Protein 3DXO (pdb70)

Structure (mmCIF, N/CA/C/O backbone):
data_3DXO
#
_entry.id  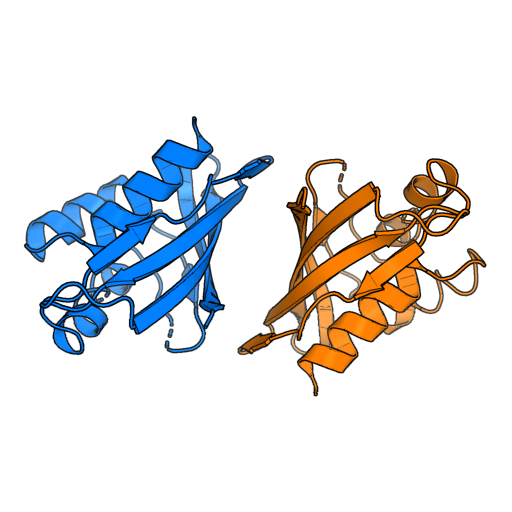 3DXO
#
_cell.length_a   119.570
_cell.length_b   119.570
_cell.length_c   94.490
_cell.angle_alpha   90.000
_cell.angle_beta   90.000
_cell.angle_gamma   120.000
#
_symmetry.space_group_name_H-M   'P 61 2 2'
#
loop_
_entity.id
_entity.type
_entity.pdbx_description
1 polymer 'uncharacterized SnoaL-like Protein'
2 non-polymer 'TRIETHYLENE GLYCOL'
3 non-polymer DI(HYDROXYETHYL)ETHER
4 water water
#
loop_
_atom_site.group_PDB
_atom_site.id
_atom_site.type_symbol
_atom_site.label_atom_id
_atom_site.label_alt_id
_atom_site.label_comp_id
_atom_site.label_asym_id
_atom_site.label_entity_id
_atom_site.label_seq_id
_atom_site.pdbx_PDB_ins_code
_atom_site.Cartn_x
_atom_site.Cartn_y
_atom_site.Cartn_z
_atom_site.occupancy
_atom_site.B_iso_or_equiv
_atom_site.auth_seq_id
_atom_site.auth_comp_id
_atom_site.auth_asym_id
_atom_site.auth_atom_id
_atom_site.pdbx_PDB_model_num
ATOM 9 N N . THR A 1 3 ? 10.410 75.123 2.291 1.00 30.98 2 THR A N 1
ATOM 10 C CA . THR A 1 3 ? 9.769 76.381 2.711 1.00 29.74 2 THR A CA 1
ATOM 11 C C . THR A 1 3 ? 10.579 77.544 2.162 1.00 29.16 2 THR A C 1
ATOM 12 O O . THR A 1 3 ? 10.008 78.537 1.736 1.00 30.24 2 THR A O 1
ATOM 16 N N . GLN A 1 4 ? 11.906 77.435 2.178 1.00 28.79 3 GLN A N 1
ATOM 17 C CA . GLN A 1 4 ? 12.736 78.483 1.611 1.00 28.09 3 GLN A CA 1
ATOM 18 C C . GLN A 1 4 ? 12.321 78.706 0.155 1.00 28.07 3 GLN A C 1
ATOM 19 O O . GLN A 1 4 ? 12.221 79.858 -0.262 1.00 27.80 3 GLN A O 1
ATOM 25 N N . HIS A 1 5 ? 11.996 77.638 -0.593 1.00 27.26 4 HIS A N 1
ATOM 26 C CA . HIS A 1 5 ? 11.548 77.802 -2.004 1.00 27.09 4 HIS A CA 1
ATOM 27 C C . HIS A 1 5 ? 10.133 78.407 -2.150 1.00 27.02 4 HIS A C 1
ATOM 28 O O . HIS A 1 5 ? 9.839 79.087 -3.131 1.00 26.54 4 HIS A O 1
ATOM 35 N N . LEU A 1 6 ? 9.260 78.148 -1.187 1.00 26.58 5 LEU A N 1
ATOM 36 C CA . LEU A 1 6 ? 7.904 78.665 -1.241 1.00 25.99 5 LEU A CA 1
ATOM 37 C C . LEU A 1 6 ? 7.935 80.155 -0.938 1.00 26.78 5 LEU A C 1
ATOM 38 O O . LEU A 1 6 ? 7.237 80.928 -1.584 1.00 27.82 5 LEU A O 1
ATOM 43 N N . THR A 1 7 ? 8.733 80.547 0.052 1.00 26.12 6 THR A N 1
ATOM 44 C CA . THR A 1 7 ? 8.898 81.947 0.423 1.00 25.70 6 THR A CA 1
ATOM 45 C C . THR A 1 7 ? 9.421 82.765 -0.751 1.00 25.69 6 THR A C 1
ATOM 46 O O . THR A 1 7 ? 8.945 83.860 -1.033 1.00 26.03 6 THR A O 1
ATOM 50 N N . ILE A 1 8 ? 10.397 82.216 -1.449 1.00 26.17 7 ILE A N 1
ATOM 51 C CA . ILE A 1 8 ? 10.970 82.883 -2.607 1.00 26.95 7 ILE A CA 1
ATOM 52 C C . ILE A 1 8 ? 9.913 83.031 -3.734 1.00 27.30 7 ILE A C 1
ATOM 53 O O . ILE A 1 8 ? 9.817 84.077 -4.370 1.00 26.38 7 ILE A O 1
ATOM 58 N N . ALA A 1 9 ? 9.108 81.994 -3.950 1.00 27.54 8 ALA A N 1
ATOM 59 C CA . ALA A 1 9 ? 8.073 82.052 -4.976 1.00 27.52 8 ALA A CA 1
ATOM 60 C C . ALA A 1 9 ? 7.084 83.126 -4.617 1.00 27.66 8 ALA A C 1
ATOM 61 O O . ALA A 1 9 ? 6.718 83.958 -5.488 1.00 28.11 8 ALA A O 1
ATOM 63 N N . GLN A 1 10 ? 6.680 83.128 -3.339 1.00 26.98 9 GLN A N 1
ATOM 64 C CA . GLN A 1 10 ? 5.698 84.101 -2.809 1.00 26.44 9 GLN A CA 1
ATOM 65 C C . GLN A 1 10 ? 6.187 85.506 -2.864 1.00 26.57 9 GLN A C 1
ATOM 66 O O . GLN A 1 10 ? 5.433 86.381 -3.268 1.00 26.21 9 GLN A O 1
ATOM 72 N N . THR A 1 11 ? 7.440 85.726 -2.453 1.00 26.88 10 THR A N 1
ATOM 73 C CA . THR A 1 11 ? 8.038 87.074 -2.490 1.00 26.41 10 THR A CA 1
ATOM 74 C C . THR A 1 11 ? 8.089 87.578 -3.927 1.00 26.82 10 THR A C 1
ATOM 75 O O . THR A 1 11 ? 7.785 88.736 -4.231 1.00 26.92 10 THR A O 1
ATOM 79 N N . TYR A 1 12 ? 8.457 86.691 -4.827 1.00 26.83 11 TYR A N 1
ATOM 80 C CA . TYR A 1 12 ? 8.546 87.071 -6.221 1.00 27.29 11 TYR A CA 1
ATOM 81 C C . TYR A 1 12 ? 7.190 87.483 -6.802 1.00 27.75 11 TYR A C 1
ATOM 82 O O . TYR A 1 12 ? 7.087 88.531 -7.427 1.00 27.96 11 TYR A O 1
ATOM 91 N N . LEU A 1 13 ? 6.163 86.650 -6.605 1.00 27.86 12 LEU A N 1
ATOM 92 C CA . LEU A 1 13 ? 4.820 86.948 -7.121 1.00 26.78 12 LEU A CA 1
ATOM 93 C C . LEU A 1 13 ? 4.196 88.161 -6.440 1.00 26.70 12 LEU A C 1
ATOM 94 O O . LEU A 1 13 ? 3.464 88.873 -7.076 1.00 27.44 12 LEU A O 1
ATOM 99 N N . ALA A 1 14 ? 4.491 88.392 -5.158 1.00 26.49 13 ALA A N 1
ATOM 100 C CA . ALA A 1 14 ? 3.973 89.547 -4.413 1.00 26.10 13 ALA A CA 1
ATOM 101 C C . ALA A 1 14 ? 4.405 90.852 -5.124 1.00 27.56 13 ALA A C 1
ATOM 102 O O . ALA A 1 14 ? 3.641 91.861 -5.200 1.00 27.74 13 ALA A O 1
ATOM 104 N N . ALA A 1 15 ? 5.626 90.821 -5.668 1.00 27.14 14 ALA A N 1
ATOM 105 C CA . ALA A 1 15 ? 6.151 91.966 -6.390 1.00 26.65 14 ALA A CA 1
ATOM 106 C C . ALA A 1 15 ? 5.379 92.175 -7.669 1.00 27.20 14 ALA A C 1
ATOM 107 O O . ALA A 1 15 ? 5.120 93.329 -8.041 1.00 28.71 14 ALA A O 1
ATOM 109 N N . TRP A 1 16 ? 5.010 91.087 -8.349 1.00 27.00 15 TRP A N 1
ATOM 110 C CA . TRP A 1 16 ? 4.230 91.204 -9.597 1.00 27.16 15 TRP A CA 1
ATOM 111 C C . TRP A 1 16 ? 2.761 91.571 -9.375 1.00 27.25 15 TRP A C 1
ATOM 112 O O . TRP A 1 16 ? 2.164 92.213 -10.217 1.00 27.98 15 TRP A O 1
ATOM 123 N N . ASN A 1 17 ? 2.192 91.173 -8.242 1.00 26.89 16 ASN A N 1
ATOM 124 C CA . ASN A 1 17 ? 0.792 91.449 -7.934 1.00 25.78 16 ASN A CA 1
ATOM 125 C C . ASN A 1 17 ? 0.567 92.766 -7.198 1.00 25.58 16 ASN A C 1
ATOM 126 O O . ASN A 1 17 ? -0.561 93.148 -6.998 1.00 25.65 16 ASN A O 1
ATOM 131 N N . GLU A 1 18 ? 1.628 93.433 -6.758 1.00 25.80 17 GLU A N 1
ATOM 132 C CA . GLU A 1 18 ? 1.483 94.687 -6.039 1.00 25.29 17 GLU A CA 1
ATOM 133 C C . GLU A 1 18 ? 0.870 95.775 -6.928 1.00 25.27 17 GLU A C 1
ATOM 134 O O . GLU A 1 18 ? 1.373 96.139 -8.018 1.00 24.81 17 GLU A O 1
ATOM 140 N N . GLU A 1 19 ? -0.235 96.276 -6.407 1.00 25.19 18 GLU A N 1
ATOM 141 C CA . GLU A 1 19 ? -1.053 97.282 -7.032 1.00 25.64 18 GLU A CA 1
ATOM 142 C C . GLU A 1 19 ? -0.439 98.694 -7.054 1.00 25.06 18 GLU A C 1
ATOM 143 O O . GLU A 1 19 ? -0.583 99.384 -8.035 1.00 24.25 18 GLU A O 1
ATOM 149 N N . ASP A 1 20 ? 0.231 99.085 -5.968 1.00 24.98 19 ASP A N 1
ATOM 150 C CA . ASP A 1 20 ? 0.901 100.388 -5.797 1.00 24.79 19 ASP A CA 1
ATOM 151 C C . ASP A 1 20 ? 2.321 100.392 -6.364 1.00 24.88 19 ASP A C 1
ATOM 152 O O . ASP A 1 20 ? 3.139 99.606 -5.891 1.00 26.94 19 ASP A O 1
ATOM 157 N N . ASN A 1 21 ? 2.638 101.259 -7.331 1.00 24.06 20 ASN A N 1
ATOM 158 C CA . ASN A 1 21 ? 3.973 101.237 -7.934 1.00 24.62 20 ASN A CA 1
ATOM 159 C C . ASN A 1 21 ? 5.092 101.592 -6.950 1.00 25.08 20 ASN A C 1
ATOM 160 O O . ASN A 1 21 ? 6.179 101.019 -7.033 1.00 25.18 20 ASN A O 1
ATOM 165 N N . GLU A 1 22 ? 4.828 102.508 -6.018 1.00 25.45 21 GLU A N 1
ATOM 166 C CA . GLU A 1 22 ? 5.809 102.799 -4.986 1.00 27.10 21 GLU A CA 1
ATOM 167 C C . GLU A 1 22 ? 6.113 101.601 -4.108 1.00 26.58 21 GLU A C 1
ATOM 168 O O . GLU A 1 22 ? 7.272 101.263 -3.890 1.00 26.54 21 GLU A O 1
ATOM 174 N N . ARG A 1 23 ? 5.082 100.970 -3.572 1.00 26.17 22 ARG A N 1
ATOM 175 C CA . ARG A 1 23 ? 5.327 99.822 -2.709 1.00 26.17 22 ARG A CA 1
ATOM 176 C C . ARG A 1 23 ? 6.184 98.778 -3.456 1.00 26.66 22 ARG A C 1
ATOM 177 O O . ARG A 1 23 ? 7.070 98.128 -2.895 1.00 26.24 22 ARG A O 1
ATOM 185 N N . ARG A 1 24 ? 5.956 98.662 -4.750 1.00 27.23 23 ARG A N 1
ATOM 186 C CA . ARG A 1 24 ? 6.687 97.679 -5.549 1.00 27.10 23 ARG A CA 1
ATOM 187 C C . ARG A 1 24 ? 8.159 97.992 -5.681 1.00 26.54 23 ARG A C 1
ATOM 188 O O . ARG A 1 24 ? 8.982 97.087 -5.706 1.00 26.85 23 ARG A O 1
ATOM 196 N N . ARG A 1 25 ? 8.504 99.260 -5.801 1.00 25.74 24 ARG A N 1
ATOM 197 C CA . ARG A 1 25 ? 9.913 99.586 -5.819 1.00 26.38 24 ARG A CA 1
ATOM 198 C C . ARG A 1 25 ? 10.545 99.203 -4.499 1.00 26.12 24 ARG A C 1
ATOM 199 O O . ARG A 1 25 ? 11.632 98.671 -4.482 1.00 27.78 24 ARG A O 1
ATOM 207 N N . HIS A 1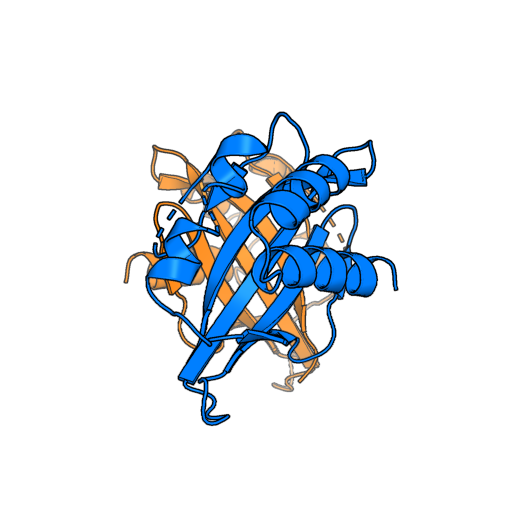 26 ? 9.872 99.484 -3.396 1.00 25.26 25 HIS A N 1
ATOM 208 C CA . HIS A 1 26 ? 10.386 99.115 -2.101 1.00 25.63 25 HIS A CA 1
ATOM 209 C C . HIS A 1 26 ? 10.533 97.563 -2.056 1.00 25.06 25 HIS A C 1
ATOM 210 O O . HIS A 1 26 ? 11.570 97.075 -1.619 1.00 24.50 25 HIS A O 1
ATOM 217 N N . LEU A 1 27 ? 9.542 96.805 -2.551 1.00 25.33 26 LEU A N 1
ATOM 218 C CA . LEU A 1 27 ? 9.594 95.329 -2.520 1.00 26.11 26 LEU A CA 1
ATOM 219 C C . LEU A 1 27 ? 10.795 94.830 -3.337 1.00 26.82 26 LEU A C 1
ATOM 220 O O . LEU A 1 27 ? 11.599 94.016 -2.844 1.00 26.90 26 LEU A O 1
ATOM 225 N N . VAL A 1 28 ? 10.928 95.324 -4.573 1.00 27.26 27 VAL A N 1
ATOM 226 C CA . VAL A 1 28 ? 12.046 94.924 -5.452 1.00 26.71 27 VAL A CA 1
ATOM 227 C C . VAL A 1 28 ? 13.371 95.330 -4.790 1.00 27.06 27 VAL A C 1
ATOM 228 O O . VAL A 1 28 ? 14.330 94.564 -4.766 1.00 27.08 27 VAL A O 1
ATOM 232 N N . GLY A 1 29 ? 13.399 96.532 -4.227 1.00 27.10 28 GLY A N 1
ATOM 233 C CA . GLY A 1 29 ? 14.557 96.999 -3.455 1.00 27.02 28 GLY A CA 1
ATOM 234 C C . GLY A 1 29 ? 14.971 96.016 -2.361 1.00 27.48 28 GLY A C 1
ATOM 235 O O . GLY A 1 29 ? 16.147 95.769 -2.185 1.00 27.91 28 GLY A O 1
ATOM 236 N N . GLN A 1 30 ? 14.007 95.420 -1.647 1.00 27.96 29 GLN A N 1
ATOM 237 C CA . GLN A 1 30 ? 14.311 94.438 -0.593 1.00 27.45 29 GLN A CA 1
ATOM 238 C C . GLN A 1 30 ? 14.668 93.069 -1.165 1.00 27.97 29 GLN A C 1
ATOM 239 O O . GLN A 1 30 ? 15.713 92.541 -0.844 1.00 29.50 29 GLN A O 1
ATOM 245 N N . ALA A 1 31 ? 13.824 92.505 -2.025 1.00 27.46 30 ALA A N 1
ATOM 246 C CA . ALA A 1 31 ? 14.036 91.149 -2.540 1.00 27.17 30 ALA A CA 1
ATOM 247 C C . ALA A 1 31 ? 15.119 90.988 -3.623 1.00 27.31 30 ALA A C 1
ATOM 248 O O . ALA A 1 31 ? 15.864 90.028 -3.587 1.00 27.82 30 ALA A O 1
ATOM 250 N N . TRP A 1 32 ? 15.200 91.913 -4.574 1.00 26.99 31 TRP A N 1
ATOM 251 C CA . TRP A 1 32 ? 16.165 91.829 -5.685 1.00 26.58 31 TRP A CA 1
ATOM 252 C C . TRP A 1 32 ? 17.570 92.386 -5.420 1.00 25.86 31 TRP A C 1
ATOM 253 O O . TRP A 1 32 ? 17.749 93.319 -4.645 1.00 25.62 31 TRP A O 1
ATOM 264 N N . ALA A 1 33 ? 18.562 91.831 -6.107 1.00 25.37 32 ALA A N 1
ATOM 265 C CA . ALA A 1 33 ? 19.941 92.323 -5.996 1.00 25.75 32 ALA A CA 1
ATOM 266 C C . ALA A 1 33 ? 20.193 93.549 -6.912 1.00 25.80 32 ALA A C 1
ATOM 267 O O . ALA A 1 33 ? 19.454 93.775 -7.868 1.00 25.86 32 ALA A O 1
ATOM 269 N N . GLU A 1 34 ? 21.242 94.323 -6.623 1.00 25.90 33 GLU A N 1
ATOM 270 C CA . GLU A 1 34 ? 21.604 95.483 -7.457 1.00 26.68 33 GLU A CA 1
ATOM 271 C C . GLU A 1 34 ? 22.075 95.011 -8.825 1.00 26.29 33 GLU A C 1
ATOM 272 O O . GLU A 1 34 ? 21.679 95.580 -9.835 1.00 26.33 33 GLU A O 1
ATOM 278 N N . ASN A 1 35 ? 22.902 93.968 -8.845 1.00 26.57 34 ASN A N 1
ATOM 279 C CA . ASN A 1 35 ? 23.284 93.298 -10.081 1.00 27.10 34 ASN A CA 1
ATOM 280 C C . ASN A 1 35 ? 22.285 92.197 -10.249 1.00 27.84 34 ASN A C 1
ATOM 281 O O . ASN A 1 35 ? 22.525 91.114 -9.717 1.00 29.36 34 ASN A O 1
ATOM 286 N N . THR A 1 36 ? 21.154 92.467 -10.911 1.00 27.38 35 THR A N 1
ATOM 287 C CA . THR A 1 36 ? 20.113 91.444 -11.128 1.00 27.55 35 THR A CA 1
ATOM 288 C C . THR A 1 36 ? 19.648 91.508 -12.582 1.00 27.92 35 THR A C 1
ATOM 289 O O . THR A 1 36 ? 19.667 92.565 -13.178 1.00 28.79 35 THR A O 1
ATOM 293 N N . ARG A 1 37 ? 19.169 90.398 -13.123 1.00 28.03 36 ARG A N 1
ATOM 294 C CA . ARG A 1 37 ? 18.823 90.316 -14.533 1.00 28.49 36 ARG A CA 1
ATOM 295 C C . ARG A 1 37 ? 17.568 89.473 -14.719 1.00 27.96 36 ARG A C 1
ATOM 296 O O . ARG A 1 37 ? 17.422 88.433 -14.088 1.00 29.12 36 ARG A O 1
ATOM 299 N N . TYR A 1 38 ? 16.657 89.928 -15.570 1.00 26.90 37 TYR A N 1
ATOM 300 C CA . TYR A 1 38 ? 15.428 89.193 -15.856 1.00 26.42 37 TYR A CA 1
ATOM 301 C C . TYR A 1 38 ? 15.268 89.012 -17.378 1.00 26.17 37 TYR A C 1
ATOM 302 O O . TYR A 1 38 ? 15.620 89.908 -18.170 1.00 25.23 37 TYR A O 1
ATOM 311 N N . VAL A 1 39 ? 14.765 87.848 -17.778 1.00 25.78 38 VAL A N 1
ATOM 312 C CA . VAL A 1 39 ? 14.423 87.609 -19.171 1.00 26.67 38 VAL A CA 1
ATOM 313 C C . VAL A 1 39 ? 13.355 86.514 -19.290 1.00 27.40 38 VAL A C 1
ATOM 314 O O . VAL A 1 39 ? 13.464 85.471 -18.633 1.00 28.42 38 VAL A O 1
ATOM 318 N N . ASP A 1 40 ? 12.317 86.788 -20.091 1.00 27.28 39 ASP A N 1
ATOM 319 C CA . ASP A 1 40 ? 11.271 85.818 -20.420 1.00 26.96 39 ASP A CA 1
ATOM 320 C C . ASP A 1 40 ? 11.028 85.949 -21.943 1.00 27.29 39 ASP A C 1
ATOM 321 O O . ASP A 1 40 ? 11.767 86.659 -22.629 1.00 27.52 39 ASP A O 1
ATOM 326 N N . PRO A 1 41 ? 10.026 85.251 -22.491 1.00 27.35 40 PRO A N 1
ATOM 327 C CA . PRO A 1 41 ? 9.864 85.368 -23.950 1.00 26.92 40 PRO A CA 1
ATOM 328 C C . PRO A 1 41 ? 9.381 86.724 -24.460 1.00 27.22 40 PRO A C 1
ATOM 329 O O . PRO A 1 41 ? 9.500 86.998 -25.646 1.00 27.46 40 PRO A O 1
ATOM 333 N N . LEU A 1 42 ? 8.823 87.565 -23.591 1.00 27.41 41 LEU A N 1
ATOM 334 C CA . LEU A 1 42 ? 8.302 88.872 -24.022 1.00 26.48 41 LEU A CA 1
ATOM 335 C C . LEU A 1 42 ? 9.100 90.084 -23.580 1.00 26.26 41 LEU A C 1
ATOM 336 O O . LEU A 1 42 ? 8.930 91.142 -24.123 1.00 26.33 41 LEU A O 1
ATOM 349 N N . GLN A 1 44 ? 12.645 91.788 -20.919 1.00 27.92 43 GLN A N 1
ATOM 350 C CA . GLN A 1 44 ? 13.924 91.717 -20.230 1.00 28.12 43 GLN A CA 1
ATOM 351 C C . GLN A 1 44 ? 14.118 92.981 -19.384 1.00 27.39 43 GLN A C 1
ATOM 352 O O . GLN A 1 44 ? 13.499 94.011 -19.636 1.00 26.21 43 GLN A O 1
ATOM 358 N N . GLY A 1 45 ? 14.953 92.882 -18.358 1.00 27.35 44 GLY A N 1
ATOM 359 C CA . GLY A 1 45 ? 15.266 94.046 -17.516 1.00 27.08 44 GLY A CA 1
ATOM 360 C C . GLY A 1 45 ? 16.499 93.800 -16.674 1.00 26.97 44 GLY A C 1
ATOM 361 O O . GLY A 1 45 ? 16.893 92.641 -16.470 1.00 26.15 44 GLY A O 1
ATOM 362 N N . GLU A 1 46 ? 17.151 94.873 -16.229 1.00 27.32 45 GLU A N 1
ATOM 363 C CA . GLU A 1 46 ? 18.287 94.705 -15.311 1.00 27.94 45 GLU A CA 1
ATOM 364 C C . GLU A 1 46 ? 18.348 95.820 -14.264 1.00 27.53 45 GLU A C 1
ATOM 365 O O . GLU A 1 46 ? 18.049 96.989 -14.531 1.00 27.58 45 GLU A O 1
ATOM 371 N N . GLY A 1 47 ? 18.693 95.419 -13.049 1.00 27.03 46 GLY A N 1
ATOM 372 C CA . GLY A 1 47 ? 18.740 96.338 -11.929 1.00 26.81 46 GLY A CA 1
ATOM 373 C C . GLY A 1 47 ? 17.398 96.431 -11.228 1.00 26.49 46 GLY A C 1
ATOM 374 O O . GLY A 1 47 ? 16.344 96.173 -11.799 1.00 26.58 46 GLY A O 1
ATOM 375 N N . GLN A 1 48 ? 17.443 96.839 -9.978 1.00 26.69 47 GLN A N 1
ATOM 376 C CA . GLN A 1 48 ? 16.234 97.006 -9.199 1.00 27.03 47 GLN A CA 1
ATOM 377 C C . GLN A 1 48 ? 15.239 97.958 -9.864 1.00 27.74 47 GLN A C 1
ATOM 378 O O . GLN A 1 48 ? 14.040 97.661 -9.932 1.00 27.90 47 GLN A O 1
ATOM 384 N N . GLN A 1 49 ? 15.749 99.103 -10.327 1.00 27.90 48 GLN A N 1
ATOM 385 C CA . GLN A 1 49 ? 14.936 100.119 -10.995 1.00 27.88 48 GLN A CA 1
ATOM 386 C C . GLN A 1 49 ? 14.236 99.527 -12.210 1.00 27.28 48 GLN A C 1
ATOM 387 O O . GLN A 1 49 ? 13.020 99.585 -12.322 1.00 26.76 48 GLN A O 1
ATOM 393 N N . GLY A 1 50 ? 15.053 98.970 -13.109 1.00 26.78 49 GLY A N 1
ATOM 394 C CA . GLY A 1 50 ? 14.618 98.409 -14.363 1.00 26.46 49 GLY A CA 1
ATOM 395 C C . GLY A 1 50 ? 13.574 97.348 -14.207 1.00 26.88 49 GLY A C 1
ATOM 396 O O . GLY A 1 50 ? 12.604 97.318 -14.946 1.00 27.76 49 GLY A O 1
ATOM 397 N N . ILE A 1 51 ? 13.769 96.452 -13.255 1.00 26.82 50 ILE A N 1
ATOM 398 C CA . ILE A 1 51 ? 12.805 95.391 -13.041 1.00 26.77 50 ILE A CA 1
ATOM 399 C C . ILE A 1 51 ? 11.488 95.950 -12.507 1.00 27.09 50 ILE A C 1
ATOM 400 O O . ILE A 1 51 ? 10.422 95.556 -12.967 1.00 27.50 50 ILE A O 1
ATOM 405 N N . ALA A 1 52 ? 11.563 96.890 -11.569 1.00 27.05 51 ALA A N 1
ATOM 406 C CA . ALA A 1 52 ? 10.371 97.573 -11.067 1.00 26.21 51 ALA A CA 1
ATOM 407 C C . ALA A 1 52 ? 9.626 98.274 -12.236 1.00 25.84 51 ALA A C 1
ATOM 408 O O . ALA A 1 52 ? 8.393 98.209 -12.316 1.00 24.99 51 ALA A O 1
ATOM 410 N N . ALA A 1 53 ? 10.379 98.913 -13.144 1.00 25.42 52 ALA A N 1
ATOM 411 C CA . ALA A 1 53 ? 9.801 99.609 -14.314 1.00 25.24 52 ALA A CA 1
ATOM 412 C C . ALA A 1 53 ? 9.146 98.579 -15.259 1.00 25.26 52 ALA A C 1
ATOM 413 O O . ALA A 1 53 ? 7.986 98.720 -15.675 1.00 25.66 52 ALA A O 1
ATOM 423 N N . ILE A 1 55 ? 7.987 95.558 -14.611 1.00 25.60 54 ILE A N 1
ATOM 424 C CA . ILE A 1 55 ? 6.764 95.001 -14.035 1.00 26.25 54 ILE A CA 1
ATOM 425 C C . ILE A 1 55 ? 5.626 95.968 -14.174 1.00 26.44 54 ILE A C 1
ATOM 426 O O . ILE A 1 55 ? 4.550 95.573 -14.559 1.00 27.47 54 ILE A O 1
ATOM 431 N N . GLU A 1 56 ? 5.875 97.240 -13.878 1.00 27.41 55 GLU A N 1
ATOM 432 C CA . GLU A 1 56 ? 4.864 98.283 -14.045 1.00 26.47 55 GLU A CA 1
ATOM 433 C C . GLU A 1 56 ? 4.379 98.389 -15.484 1.00 25.95 55 GLU A C 1
ATOM 434 O O . GLU A 1 56 ? 3.196 98.525 -15.722 1.00 26.59 55 GLU A O 1
ATOM 440 N N . ALA A 1 57 ? 5.290 98.337 -16.446 1.00 25.15 56 ALA A N 1
ATOM 441 C CA . ALA A 1 57 ? 4.891 98.415 -17.843 1.00 24.56 56 ALA A CA 1
ATOM 442 C C . ALA A 1 57 ? 4.005 97.213 -18.218 1.00 25.15 56 ALA A C 1
ATOM 443 O O . ALA A 1 57 ? 2.976 97.364 -18.863 1.00 24.71 56 ALA A O 1
ATOM 445 N N . ALA A 1 58 ? 4.416 96.023 -17.780 1.00 25.94 57 ALA A N 1
ATOM 446 C CA . ALA A 1 58 ? 3.684 94.772 -18.032 1.00 26.09 57 ALA A CA 1
ATOM 447 C C . ALA A 1 58 ? 2.267 94.860 -17.469 1.00 26.40 57 ALA A C 1
ATOM 448 O O . ALA A 1 58 ? 1.298 94.542 -18.157 1.00 27.06 57 ALA A O 1
ATOM 450 N N . ARG A 1 59 ? 2.144 95.322 -16.234 1.00 26.20 58 ARG A N 1
ATOM 451 C CA . ARG A 1 59 ? 0.827 95.478 -15.624 1.00 26.81 58 ARG A CA 1
ATOM 452 C C . ARG A 1 59 ? -0.059 96.513 -16.310 1.00 27.25 58 ARG A C 1
ATOM 453 O O . ARG A 1 59 ? -1.266 96.317 -16.378 1.00 27.69 58 ARG A O 1
ATOM 461 N N . GLN A 1 60 ? 0.525 97.599 -16.812 1.00 26.92 59 GLN A N 1
ATOM 462 C CA . GLN A 1 60 ? -0.271 98.583 -17.518 1.00 27.79 59 GLN A CA 1
ATOM 463 C C . GLN A 1 60 ? -0.891 97.966 -18.762 1.00 27.38 59 GLN A C 1
ATOM 464 O O . GLN A 1 60 ? -1.976 98.343 -19.138 1.00 28.27 59 GLN A O 1
ATOM 470 N N . LYS A 1 61 ? -0.233 97.006 -19.383 1.00 27.05 60 LYS A N 1
ATOM 471 C CA . LYS A 1 61 ? -0.809 96.348 -20.564 1.00 28.05 60 LYS A CA 1
ATOM 472 C C . LYS A 1 61 ? -1.911 95.312 -20.194 1.00 29.15 60 LYS A C 1
ATOM 473 O O . LYS A 1 61 ? -2.803 95.035 -20.990 1.00 30.30 60 LYS A O 1
ATOM 479 N N . PHE A 1 62 ? -1.847 94.759 -18.984 1.00 29.30 61 PHE A N 1
ATOM 480 C CA . PHE A 1 62 ? -2.804 93.742 -18.514 1.00 28.88 61 PHE A CA 1
ATOM 481 C C . PHE A 1 62 ? -3.477 94.173 -17.194 1.00 28.00 61 PHE A C 1
ATOM 482 O O . PHE A 1 62 ? -3.361 93.507 -16.170 1.00 28.04 61 PHE A O 1
ATOM 490 N N . PRO A 1 63 ? -4.201 95.292 -17.209 1.00 26.96 62 PRO A N 1
ATOM 491 C CA . PRO A 1 63 ? -4.774 95.828 -15.986 1.00 26.56 62 PRO A CA 1
ATOM 492 C C . PRO A 1 63 ? -5.822 94.896 -15.397 1.00 26.65 62 PRO A C 1
ATOM 493 O O . PRO A 1 63 ? -6.651 94.362 -16.135 1.00 26.78 62 PRO A O 1
ATOM 497 N N . GLY A 1 64 ? -5.772 94.686 -14.088 1.00 26.71 63 GLY A N 1
ATOM 498 C CA . GLY A 1 64 ? -6.692 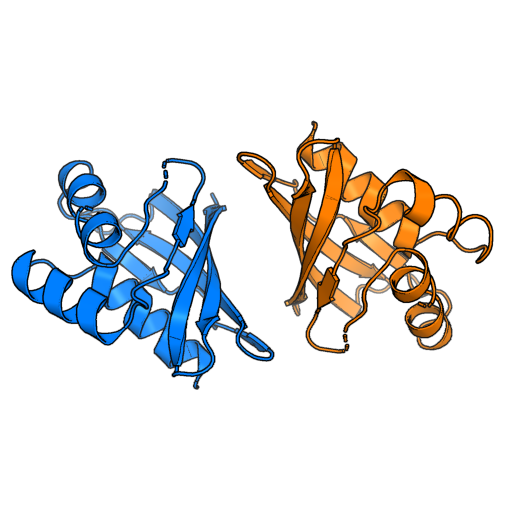93.760 -13.435 1.00 27.46 63 GLY A CA 1
ATOM 499 C C . GLY A 1 64 ? -6.214 92.295 -13.391 1.00 28.61 63 GLY A C 1
ATOM 500 O O . GLY A 1 64 ? -6.754 91.466 -12.630 1.00 30.49 63 GLY A O 1
ATOM 501 N N . TYR A 1 65 ? -5.210 91.939 -14.185 1.00 28.06 64 TYR A N 1
ATOM 502 C CA . TYR A 1 65 ? -4.753 90.554 -14.187 1.00 27.69 64 TYR A CA 1
ATOM 503 C C . TYR A 1 65 ? -3.973 90.233 -12.913 1.00 27.58 64 TYR A C 1
ATOM 504 O O . TYR A 1 65 ? -3.507 91.132 -12.241 1.00 28.26 64 TYR A O 1
ATOM 513 N N . ARG A 1 66 ? -3.911 88.950 -12.568 1.00 27.26 65 ARG A N 1
ATOM 514 C CA . ARG A 1 66 ? -3.196 88.483 -11.395 1.00 27.25 65 ARG A CA 1
ATOM 515 C C . ARG A 1 66 ? -2.413 87.223 -11.681 1.00 27.74 65 ARG A C 1
ATOM 516 O O . ARG A 1 66 ? -2.801 86.439 -12.532 1.00 27.76 65 ARG A O 1
ATOM 524 N N . PHE A 1 67 ? -1.359 87.004 -10.895 1.00 28.33 66 PHE A N 1
ATOM 525 C CA . PHE A 1 67 ? -0.493 85.828 -11.019 1.00 28.55 66 PHE A CA 1
ATOM 526 C C . PHE A 1 67 ? -0.709 84.978 -9.797 1.00 27.86 66 PHE A C 1
ATOM 527 O O . PHE A 1 67 ? -0.501 85.442 -8.696 1.00 29.22 66 PHE A O 1
ATOM 535 N N . VAL A 1 68 ? -1.165 83.757 -9.980 1.00 26.33 67 VAL A N 1
ATOM 536 C CA . VAL A 1 68 ? -1.417 82.903 -8.858 1.00 25.80 67 VAL A CA 1
ATOM 537 C C . VAL A 1 68 ? -0.509 81.701 -8.958 1.00 26.92 67 VAL A C 1
ATOM 538 O O . VAL A 1 68 ? -0.335 81.108 -10.019 1.00 27.14 67 VAL A O 1
ATOM 542 N N . LEU A 1 69 ? 0.081 81.338 -7.834 1.00 26.92 68 LEU A N 1
ATOM 543 C CA . LEU A 1 69 ? 0.998 80.236 -7.792 1.00 26.57 68 LEU A CA 1
ATOM 544 C C . LEU A 1 69 ? 0.246 78.959 -8.184 1.00 27.00 68 LEU A C 1
ATOM 545 O O . LEU A 1 69 ? -0.932 78.791 -7.871 1.00 27.05 68 LEU A O 1
ATOM 550 N N . ALA A 1 70 ? 0.933 78.078 -8.908 1.00 27.87 69 ALA A N 1
ATOM 551 C CA . ALA A 1 70 ? 0.401 76.757 -9.314 1.00 27.09 69 ALA A CA 1
ATOM 552 C C . ALA A 1 70 ? 1.432 75.721 -8.874 1.00 27.50 69 ALA A C 1
ATOM 553 O O . ALA A 1 70 ? 2.648 75.926 -9.052 1.00 28.50 69 ALA A O 1
ATOM 555 N N . GLY A 1 71 ? 0.959 74.626 -8.287 1.00 27.53 70 GLY A N 1
ATOM 556 C CA . GLY A 1 71 ? 1.841 73.561 -7.822 1.00 27.42 70 GLY A CA 1
ATOM 557 C C . GLY A 1 71 ? 2.747 73.987 -6.680 1.00 27.25 70 GLY A C 1
ATOM 558 O O . GLY A 1 71 ? 2.609 75.065 -6.135 1.00 27.63 70 GLY A O 1
ATOM 559 N N . THR A 1 72 ? 3.692 73.115 -6.342 1.00 27.33 71 THR A N 1
ATOM 560 C CA . THR A 1 72 ? 4.627 73.335 -5.243 1.00 26.60 71 THR A CA 1
ATOM 561 C C . THR A 1 72 ? 5.972 73.763 -5.770 1.00 25.73 71 THR A C 1
ATOM 562 O O . THR A 1 72 ? 6.591 73.037 -6.536 1.00 24.58 71 THR A O 1
ATOM 566 N N . PRO A 1 73 ? 6.430 74.946 -5.374 1.00 25.92 72 PRO A N 1
ATOM 567 C CA . PRO A 1 73 ? 7.795 75.342 -5.736 1.00 26.26 72 PRO A CA 1
ATOM 568 C C . PRO A 1 73 ? 8.833 74.329 -5.252 1.00 26.08 72 PRO A C 1
ATOM 569 O O . PRO A 1 73 ? 8.611 73.654 -4.265 1.00 26.95 72 PRO A O 1
ATOM 573 N N . ASP A 1 74 ? 9.950 74.210 -5.943 1.00 25.84 73 ASP A N 1
ATOM 574 C CA . ASP A 1 74 ? 10.989 73.290 -5.523 1.00 25.68 73 ASP A CA 1
ATOM 575 C C . ASP A 1 74 ? 12.316 73.919 -5.865 1.00 25.66 73 ASP A C 1
ATOM 576 O O . ASP A 1 74 ? 12.367 75.079 -6.242 1.00 25.55 73 ASP A O 1
ATOM 581 N N . GLY A 1 75 ? 13.393 73.157 -5.731 1.00 26.32 74 GLY A N 1
ATOM 582 C CA . GLY A 1 75 ? 14.707 73.657 -6.072 1.00 26.50 74 GLY A CA 1
ATOM 583 C C . GLY A 1 75 ? 15.855 72.939 -5.411 1.00 26.66 74 GLY A C 1
ATOM 584 O O . GLY A 1 75 ? 15.715 71.810 -4.893 1.00 26.07 74 GLY A O 1
ATOM 585 N N . HIS A 1 76 ? 17.003 73.618 -5.449 1.00 27.08 75 HIS A N 1
ATOM 586 C CA . HIS A 1 76 ? 18.259 73.108 -4.895 1.00 26.69 75 HIS A CA 1
ATOM 587 C C . HIS A 1 76 ? 19.294 74.233 -4.921 1.00 26.43 75 HIS A C 1
ATOM 588 O O . HIS A 1 76 ? 19.234 75.121 -5.789 1.00 26.28 75 HIS A O 1
ATOM 595 N N . GLY A 1 77 ? 20.217 74.213 -3.956 1.00 25.79 76 GLY A N 1
ATOM 596 C CA . GLY A 1 77 ? 21.210 75.276 -3.820 1.00 25.35 76 GLY A CA 1
ATOM 597 C C . GLY A 1 77 ? 20.504 76.620 -3.788 1.00 25.08 76 GLY A C 1
ATOM 598 O O . GLY A 1 77 ? 19.486 76.784 -3.114 1.00 23.76 76 GLY A O 1
ATOM 599 N N . ASN A 1 78 ? 21.020 77.565 -4.557 1.00 25.46 77 ASN A N 1
ATOM 600 C CA . ASN A 1 78 ? 20.418 78.889 -4.655 1.00 26.74 77 ASN A CA 1
ATOM 601 C C . ASN A 1 78 ? 19.339 78.981 -5.751 1.00 26.58 77 ASN A C 1
A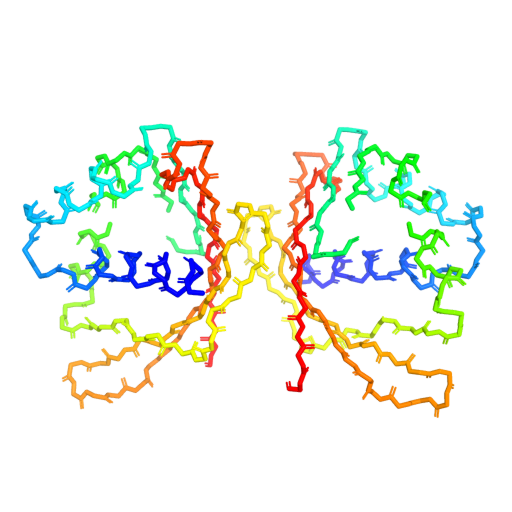TOM 602 O O . ASN A 1 78 ? 18.892 80.072 -6.102 1.00 25.57 77 ASN A O 1
ATOM 607 N N . PHE A 1 79 ? 18.911 77.834 -6.269 1.00 26.97 78 PHE A N 1
ATOM 608 C CA . PHE A 1 79 ? 17.877 77.808 -7.283 1.00 26.97 78 PHE A CA 1
ATOM 609 C C . PHE A 1 79 ? 16.496 77.439 -6.752 1.00 27.24 78 PHE A C 1
ATOM 610 O O . PHE A 1 79 ? 16.334 76.480 -6.002 1.00 26.88 78 PHE A O 1
ATOM 618 N N . THR A 1 80 ? 15.509 78.210 -7.196 1.00 27.31 79 THR A N 1
ATOM 619 C CA . THR A 1 80 ? 14.107 77.938 -6.934 1.00 27.16 79 THR A CA 1
ATOM 620 C C . THR A 1 80 ? 13.358 77.896 -8.274 1.00 26.44 79 THR A C 1
ATOM 621 O O . THR A 1 80 ? 13.592 78.739 -9.157 1.00 25.81 79 THR A O 1
ATOM 625 N N . ARG A 1 81 ? 12.482 76.907 -8.423 1.00 26.46 80 ARG A N 1
ATOM 626 C CA . ARG A 1 81 ? 11.622 76.800 -9.596 1.00 26.40 80 ARG A CA 1
ATOM 627 C C . ARG A 1 81 ? 10.180 76.809 -9.165 1.00 26.22 80 ARG A C 1
ATOM 628 O O . ARG A 1 81 ? 9.831 76.154 -8.191 1.00 25.82 80 ARG A O 1
ATOM 636 N N . PHE A 1 82 ? 9.340 77.531 -9.896 1.00 26.26 81 PHE A N 1
ATOM 637 C CA . PHE A 1 82 ? 7.900 77.538 -9.610 1.00 27.05 81 PHE A CA 1
ATOM 638 C C . PHE A 1 82 ? 7.095 77.940 -10.840 1.00 26.58 81 PHE A C 1
ATOM 639 O O . PHE A 1 82 ? 7.614 78.506 -11.797 1.00 26.25 81 PHE A O 1
ATOM 647 N N . SER A 1 83 ? 5.812 77.626 -10.796 1.00 27.07 82 SER A N 1
ATOM 648 C CA . SER A 1 83 ? 4.892 77.997 -11.866 1.00 27.47 82 SER A CA 1
ATOM 649 C C . SER A 1 83 ? 3.710 78.822 -11.332 1.00 27.79 82 SER A C 1
ATOM 650 O O . SER A 1 83 ? 3.385 78.821 -10.125 1.00 27.23 82 SER A O 1
ATOM 653 N N . TRP A 1 84 ? 3.085 79.542 -12.250 1.00 27.73 83 TRP A N 1
ATOM 654 C CA . TRP A 1 84 ? 1.970 80.399 -11.900 1.00 27.69 83 TRP A CA 1
ATOM 655 C C . TRP A 1 84 ? 0.992 80.437 -13.044 1.00 26.94 83 TRP A C 1
ATOM 656 O O . TRP A 1 84 ? 1.354 80.102 -14.175 1.00 27.35 83 TRP A O 1
ATOM 667 N N . ARG A 1 85 ? -0.235 80.860 -12.738 1.00 26.48 84 ARG A N 1
ATOM 668 C CA . ARG A 1 85 ? -1.304 81.026 -13.721 1.00 26.17 84 ARG A CA 1
ATOM 669 C C . ARG A 1 85 ? -1.729 82.488 -13.788 1.00 25.95 84 ARG A C 1
ATOM 670 O O . ARG A 1 85 ? -1.810 83.151 -12.778 1.00 26.16 84 ARG A O 1
ATOM 678 N N . LEU A 1 86 ? -2.022 82.980 -14.979 1.00 25.93 85 LEU A N 1
ATOM 679 C CA . LEU A 1 86 ? -2.497 84.340 -15.149 1.00 25.79 85 LEU A CA 1
ATOM 680 C C . LEU A 1 86 ? -4.043 84.337 -15.070 1.00 25.51 85 LEU A C 1
ATOM 681 O O . LEU A 1 86 ? -4.733 83.678 -15.860 1.00 24.81 85 LEU A O 1
ATOM 686 N N . ILE A 1 87 ? -4.584 85.050 -14.097 1.00 25.76 86 ILE A N 1
ATOM 687 C CA . ILE A 1 87 ? -6.033 85.138 -13.922 1.00 25.75 86 ILE A CA 1
ATOM 688 C C . ILE A 1 87 ? -6.612 86.504 -14.359 1.00 26.54 86 ILE A C 1
ATOM 689 O O . ILE A 1 87 ? -6.153 87.590 -13.968 1.00 26.90 86 ILE A O 1
ATOM 694 N N . SER A 1 88 ? -7.644 86.413 -15.178 1.00 27.13 87 SER A N 1
ATOM 695 C CA . SER A 1 88 ? -8.349 87.551 -15.740 1.00 26.93 87 SER A CA 1
ATOM 696 C C . SER A 1 88 ? -9.148 88.276 -14.669 1.00 27.08 87 SER A C 1
ATOM 697 O O . SER A 1 88 ? -9.478 87.680 -13.657 1.00 27.08 87 SER A O 1
ATOM 700 N N . PRO A 1 89 ? -9.455 89.571 -14.876 1.00 27.53 88 PRO A N 1
ATOM 701 C CA . PRO A 1 89 ? -10.281 90.321 -13.915 1.00 27.14 88 PRO A CA 1
ATOM 702 C C . PRO A 1 89 ? -11.588 89.615 -13.554 1.00 27.15 88 PRO A C 1
ATOM 703 O O . PRO A 1 89 ? -12.037 89.707 -12.416 1.00 27.26 88 PRO A O 1
ATOM 707 N N . ASP A 1 90 ? -12.182 88.913 -14.511 1.00 27.07 89 ASP A N 1
ATOM 708 C CA . ASP A 1 90 ? -13.398 88.130 -14.255 1.00 27.72 89 ASP A CA 1
ATOM 709 C C . ASP A 1 90 ? -13.110 86.719 -13.671 1.00 27.93 89 ASP A C 1
ATOM 710 O O . ASP A 1 90 ? -14.030 85.907 -13.540 1.00 28.42 89 ASP A O 1
ATOM 715 N N . GLY A 1 91 ? -11.858 86.399 -13.362 1.00 27.23 90 GLY A N 1
ATOM 716 C CA . GLY A 1 91 ? -11.535 85.109 -12.744 1.00 26.70 90 GLY A CA 1
ATOM 717 C C . GLY A 1 91 ? -11.197 83.956 -13.681 1.00 26.50 90 GLY A C 1
ATOM 718 O O . GLY A 1 91 ? -11.091 82.807 -13.246 1.00 25.34 90 GLY A O 1
ATOM 719 N N . ASP A 1 92 ? -11.038 84.242 -14.970 1.00 26.91 91 ASP A N 1
ATOM 720 C CA . ASP A 1 92 ? -10.646 83.198 -15.932 1.00 26.50 91 ASP A CA 1
ATOM 721 C C . ASP A 1 92 ? -9.165 82.938 -15.979 1.00 26.12 91 ASP A C 1
ATOM 722 O O . ASP A 1 92 ? -8.370 83.876 -15.914 1.00 26.03 91 ASP A O 1
ATOM 727 N N . ASP A 1 93 ? -8.812 81.666 -16.158 1.00 25.65 92 ASP A N 1
ATOM 728 C CA . ASP A 1 93 ? -7.429 81.258 -16.313 1.00 26.02 92 ASP A CA 1
ATOM 729 C C . ASP A 1 93 ? -7.121 81.451 -17.794 1.00 25.54 92 ASP A C 1
ATOM 730 O O . ASP A 1 93 ? -7.644 80.762 -18.641 1.00 25.34 92 ASP A O 1
ATOM 735 N N . VAL A 1 94 ? -6.273 82.418 -18.103 1.00 26.05 93 VAL A N 1
ATOM 736 C CA . VAL A 1 94 ? -5.981 82.752 -19.493 1.00 26.30 93 VAL A CA 1
ATOM 737 C C . VAL A 1 94 ? -4.607 82.300 -19.956 1.00 26.31 93 VAL A C 1
ATOM 738 O O . VAL A 1 94 ? -4.307 82.321 -21.152 1.00 26.40 93 VAL A O 1
ATOM 742 N N . ALA A 1 95 ? -3.768 81.893 -19.024 1.00 26.84 94 ALA A N 1
ATOM 743 C CA . ALA A 1 95 ? -2.413 81.464 -19.385 1.00 27.70 94 ALA A CA 1
ATOM 744 C C . ALA A 1 95 ? -1.562 81.172 -18.166 1.00 28.31 94 ALA A C 1
ATOM 745 O O . ALA A 1 95 ? -2.046 81.214 -17.029 1.00 28.55 94 ALA A O 1
ATOM 747 N N . GLY A 1 96 ? -0.300 80.855 -18.414 1.00 28.94 95 GLY A N 1
ATOM 748 C CA . GLY A 1 96 ? 0.617 80.616 -17.326 1.00 29.96 95 GLY A CA 1
ATOM 749 C C . GLY A 1 96 ? 2.077 80.593 -17.720 1.00 30.51 95 GLY A C 1
ATOM 750 O O . GLY A 1 96 ? 2.418 80.626 -18.912 1.00 30.68 95 GLY A O 1
ATOM 751 N N . GLY A 1 97 ? 2.936 80.572 -16.701 1.00 30.45 96 GLY A N 1
ATOM 752 C CA . GLY A 1 97 ? 4.375 80.513 -16.918 1.00 30.18 96 GLY A CA 1
ATOM 753 C C . GLY A 1 97 ? 5.112 79.668 -15.893 1.00 30.15 96 GLY A C 1
ATOM 754 O O . GLY A 1 97 ? 4.512 79.099 -14.977 1.00 31.15 96 GLY A O 1
ATOM 755 N N . THR A 1 98 ? 6.426 79.582 -16.074 1.00 29.27 97 THR A N 1
ATOM 756 C CA . THR A 1 98 ? 7.309 78.879 -15.156 1.00 28.39 97 THR A CA 1
ATOM 757 C C . THR A 1 98 ? 8.595 79.696 -15.041 1.00 29.05 97 THR A C 1
ATOM 758 O O . THR A 1 98 ? 9.059 80.265 -16.027 1.00 29.33 97 THR A O 1
ATOM 762 N N . ASP A 1 99 ? 9.161 79.783 -13.844 1.00 28.84 98 ASP A N 1
ATOM 763 C CA . ASP A 1 99 ? 10.385 80.566 -13.667 1.00 29.24 98 ASP A CA 1
ATOM 764 C C . ASP A 1 99 ? 11.453 79.824 -12.920 1.00 28.72 98 ASP A C 1
ATOM 765 O O . ASP A 1 99 ? 11.170 78.945 -12.118 1.00 29.52 98 ASP A O 1
ATOM 770 N N . VAL A 1 100 ? 12.695 80.171 -13.207 1.00 28.30 99 VAL A N 1
ATOM 771 C CA . VAL A 1 100 ? 13.822 79.635 -12.470 1.00 27.70 99 VAL A CA 1
ATOM 772 C C . VAL A 1 100 ? 14.435 80.910 -11.928 1.00 27.96 99 VAL A C 1
ATOM 773 O O . VAL A 1 100 ? 14.708 81.834 -12.708 1.00 27.75 99 VAL A O 1
ATOM 777 N N . VAL A 1 101 ? 14.573 80.982 -10.601 1.00 28.18 100 VAL A N 1
ATOM 778 C CA . VAL A 1 101 ? 15.111 82.169 -9.892 1.00 27.63 100 VAL A CA 1
ATOM 779 C C . VAL A 1 101 ? 16.419 81.807 -9.139 1.00 27.56 100 VAL A C 1
ATOM 780 O O . VAL A 1 101 ? 16.505 80.735 -8.555 1.00 27.86 100 VAL A O 1
ATOM 784 N N . SER A 1 102 ? 17.416 82.690 -9.160 1.00 27.01 101 SER A N 1
ATOM 785 C CA . SER A 1 102 ? 18.684 82.434 -8.498 1.00 27.48 101 SER A CA 1
ATOM 786 C C . SER A 1 102 ? 18.907 83.491 -7.448 1.00 28.11 101 SER A C 1
ATOM 787 O O . SER A 1 102 ? 18.709 84.676 -7.710 1.00 29.67 101 SER A O 1
ATOM 790 N N . LEU A 1 103 ? 19.342 83.073 -6.273 1.00 27.18 102 LEU A N 1
ATOM 791 C CA . LEU A 1 103 ? 19.672 83.985 -5.214 1.00 26.53 102 LEU A CA 1
ATOM 792 C C . LEU A 1 103 ? 21.185 84.136 -5.161 1.00 26.46 102 LEU A C 1
ATOM 793 O O . LEU A 1 103 ? 21.903 83.172 -5.369 1.00 27.05 102 LEU A O 1
ATOM 798 N N . ASN A 1 104 ? 21.670 85.337 -4.862 1.00 26.12 103 ASN A N 1
ATOM 799 C CA . ASN A 1 104 ? 23.102 85.559 -4.711 1.00 25.74 103 ASN A CA 1
ATOM 800 C C . ASN A 1 104 ? 23.484 85.160 -3.290 1.00 26.25 103 ASN A C 1
ATOM 801 O O . ASN A 1 104 ? 22.616 84.892 -2.480 1.00 26.54 103 ASN A O 1
ATOM 806 N N . THR A 1 105 ? 24.766 85.151 -2.957 1.00 26.49 104 THR A N 1
ATOM 807 C CA . THR A 1 105 ? 25.178 84.678 -1.640 1.00 26.66 104 THR A CA 1
ATOM 808 C C . THR A 1 105 ? 24.634 85.504 -0.465 1.00 27.17 104 THR A C 1
ATOM 809 O O . THR A 1 105 ? 24.912 85.176 0.685 1.00 27.60 104 THR A O 1
ATOM 813 N N . GLU A 1 106 ? 23.866 86.559 -0.736 1.00 27.31 105 GLU A N 1
ATOM 814 C CA . GLU A 1 106 ? 23.326 87.410 0.322 1.00 27.34 105 GLU A CA 1
ATOM 815 C C . GLU A 1 106 ? 21.806 87.315 0.374 1.00 27.48 105 GLU A C 1
ATOM 816 O O . GLU A 1 106 ? 21.119 88.229 0.846 1.00 27.90 105 GLU A O 1
ATOM 822 N N . GLY A 1 107 ? 21.271 86.231 -0.171 1.00 27.48 106 GLY A N 1
ATOM 823 C CA . GLY A 1 107 ? 19.837 85.983 -0.169 1.00 27.40 106 GLY A CA 1
ATOM 824 C C . GLY A 1 107 ? 18.947 86.781 -1.104 1.00 28.06 106 GLY A C 1
ATOM 825 O O . GLY A 1 107 ? 17.729 86.604 -1.051 1.00 28.66 106 GLY A O 1
ATOM 826 N N . ARG A 1 108 ? 19.513 87.624 -1.976 1.00 27.92 107 ARG A N 1
ATOM 827 C CA . ARG A 1 108 ? 18.690 88.464 -2.892 1.00 27.24 107 ARG A CA 1
ATOM 828 C C . ARG A 1 108 ? 18.673 87.945 -4.332 1.00 26.60 107 ARG A C 1
ATOM 829 O O . ARG A 1 108 ? 19.655 87.349 -4.787 1.00 26.20 107 ARG A O 1
ATOM 837 N N . ILE A 1 109 ? 17.550 88.161 -5.025 1.00 26.00 108 ILE A N 1
ATOM 838 C CA . ILE A 1 109 ? 17.359 87.654 -6.390 1.00 26.34 108 ILE A CA 1
ATOM 839 C C . ILE A 1 109 ? 18.309 88.349 -7.361 1.00 26.37 108 ILE A C 1
ATOM 840 O O . ILE A 1 109 ? 18.266 89.581 -7.503 1.00 25.50 108 ILE A O 1
ATOM 845 N N . ASP A 1 110 ? 19.183 87.549 -7.986 1.00 26.40 109 ASP A N 1
ATOM 846 C CA . ASP A 1 110 ? 20.162 88.059 -8.941 1.00 26.30 109 ASP A CA 1
ATOM 847 C C . ASP A 1 110 ? 19.899 87.632 -10.355 1.00 26.05 109 ASP A C 1
ATOM 848 O O . ASP A 1 110 ? 20.497 88.161 -11.256 1.00 25.76 109 ASP A O 1
ATOM 853 N N . ASN A 1 111 ? 19.012 86.676 -10.565 1.00 26.85 110 ASN A N 1
ATOM 854 C CA . ASN A 1 111 ? 18.773 86.201 -11.916 1.00 27.76 110 ASN A CA 1
ATOM 855 C C . ASN A 1 111 ? 17.436 85.469 -12.035 1.00 28.13 110 ASN A C 1
ATOM 856 O O . ASN A 1 111 ? 17.124 84.608 -11.194 1.00 29.37 110 ASN A O 1
ATOM 861 N N . VAL A 1 112 ? 16.650 85.825 -13.051 1.00 27.20 111 VAL A N 1
ATOM 862 C CA . VAL A 1 112 ? 15.403 85.140 -13.316 1.00 27.10 111 VAL A CA 1
ATOM 863 C C . VAL A 1 112 ? 15.258 84.857 -14.797 1.00 27.00 111 VAL A C 1
ATOM 864 O O . VAL A 1 112 ? 15.519 85.723 -15.607 1.00 28.53 111 VAL A O 1
ATOM 868 N N . VAL A 1 113 ? 14.881 83.634 -15.141 1.00 26.67 112 VAL A N 1
ATOM 869 C CA . VAL A 1 113 ? 14.605 83.255 -16.534 1.00 26.56 112 VAL A CA 1
ATOM 870 C C . VAL A 1 113 ? 13.188 82.653 -16.522 1.00 26.70 112 VAL A C 1
ATOM 871 O O . VAL A 1 113 ? 12.938 81.663 -15.811 1.00 26.32 112 VAL A O 1
ATOM 875 N N . GLY A 1 114 ? 12.269 83.278 -17.264 1.00 26.40 113 GLY A N 1
ATOM 876 C CA . GLY A 1 114 ? 10.880 82.805 -17.369 1.00 26.33 113 GLY A CA 1
ATOM 877 C C . GLY A 1 114 ? 10.499 82.139 -18.686 1.00 26.00 113 GLY A C 1
ATOM 878 O O . GLY A 1 114 ? 11.142 82.354 -19.713 1.00 27.25 113 GLY A O 1
ATOM 879 N N . PHE A 1 115 ? 9.462 81.315 -18.648 1.00 25.23 114 PHE A N 1
ATOM 880 C CA . PHE A 1 115 ? 8.936 80.669 -19.826 1.00 25.94 114 PHE A CA 1
ATOM 881 C C . PHE A 1 115 ? 7.400 80.726 -19.819 1.00 26.85 114 PHE A C 1
ATOM 882 O O . PHE A 1 115 ? 6.805 80.954 -18.770 1.00 27.82 114 PHE A O 1
ATOM 890 N N . LEU A 1 116 ? 6.755 80.547 -20.977 1.00 26.99 115 LEU A N 1
ATOM 891 C CA . LEU A 1 116 ? 5.306 80.560 -21.043 1.00 27.08 115 LEU A CA 1
ATOM 892 C C . LEU A 1 116 ? 4.734 79.155 -21.192 1.00 27.59 115 LEU A C 1
ATOM 893 O O . LEU A 1 116 ? 5.333 78.309 -21.857 1.00 27.57 115 LEU A O 1
ATOM 898 N N . ASP A 1 117 ? 3.573 78.925 -20.557 1.00 28.07 116 ASP A N 1
ATOM 899 C CA . ASP A 1 117 ? 2.832 77.638 -20.570 1.00 28.35 116 ASP A CA 1
ATOM 900 C C . ASP A 1 117 ? 1.347 77.843 -20.989 1.00 29.60 116 ASP A C 1
ATOM 901 O O . ASP A 1 117 ? 0.724 78.870 -20.658 1.00 31.63 116 ASP A O 1
ATOM 906 N N . GLY A 1 118 ? 0.763 76.858 -21.666 1.00 30.29 117 GLY A N 1
ATOM 907 C CA . GLY A 1 118 ? -0.687 76.897 -22.045 1.00 30.59 117 GLY A CA 1
ATOM 908 C C . GLY A 1 118 ? -1.607 76.104 -21.118 1.00 31.24 117 GLY A C 1
ATOM 909 O O . GLY A 1 118 ? -1.610 76.338 -19.905 1.00 31.96 117 GLY A O 1
ATOM 923 N N . THR B 1 3 ? 12.067 74.553 -33.831 1.00 30.81 2 THR B N 1
ATOM 924 C CA . THR B 1 3 ? 12.941 73.433 -34.251 1.00 29.96 2 THR B CA 1
ATOM 925 C C . THR B 1 3 ? 14.329 73.578 -33.653 1.00 29.40 2 THR B C 1
ATOM 926 O O . THR B 1 3 ? 14.919 72.587 -33.206 1.00 30.48 2 THR B O 1
ATOM 930 N N . GLN B 1 4 ? 14.856 74.800 -33.624 1.00 28.90 3 GLN B N 1
ATOM 931 C CA . GLN B 1 4 ? 16.146 75.032 -32.966 1.00 28.28 3 GLN B CA 1
ATOM 932 C C . GLN B 1 4 ? 16.096 74.500 -31.500 1.00 28.09 3 GLN B C 1
ATOM 933 O O . GLN B 1 4 ? 17.063 73.871 -31.046 1.00 27.41 3 GLN B O 1
ATOM 939 N N . HIS B 1 5 ? 14.961 74.685 -30.802 1.00 27.24 4 HIS B N 1
ATOM 940 C CA . HIS B 1 5 ? 14.821 74.187 -29.420 1.00 27.00 4 HIS B CA 1
ATOM 941 C C . HIS B 1 5 ? 14.648 72.675 -29.326 1.00 27.05 4 HIS B C 1
ATOM 942 O O . HIS B 1 5 ? 15.020 72.063 -28.308 1.00 26.52 4 HIS B O 1
ATOM 949 N N . LEU B 1 6 ? 14.080 72.066 -30.370 1.00 26.75 5 LEU B N 1
ATOM 950 C CA . LEU B 1 6 ? 13.890 70.614 -30.375 1.00 26.22 5 LEU B CA 1
ATOM 951 C C . LEU B 1 6 ? 15.257 69.957 -30.589 1.00 26.92 5 LEU B C 1
ATOM 952 O O . LEU B 1 6 ? 15.638 69.004 -29.858 1.00 27.86 5 LEU B O 1
ATOM 957 N N . THR B 1 7 ? 15.998 70.488 -31.564 1.00 26.13 6 THR B N 1
ATOM 958 C CA . THR B 1 7 ? 17.340 69.983 -31.878 1.00 25.96 6 THR B CA 1
ATOM 959 C C . THR B 1 7 ? 18.236 70.025 -30.623 1.00 26.02 6 THR B C 1
ATOM 960 O O . THR B 1 7 ? 18.946 69.062 -30.305 1.00 25.97 6 THR B O 1
ATOM 964 N N . ILE B 1 8 ? 18.174 71.134 -29.898 1.00 26.21 7 ILE B N 1
ATOM 965 C CA . ILE B 1 8 ? 19.000 71.288 -28.713 1.00 26.94 7 ILE B CA 1
ATOM 966 C C . ILE B 1 8 ? 18.606 70.227 -27.678 1.00 27.57 7 ILE B C 1
ATOM 967 O O . ILE B 1 8 ? 19.488 69.544 -27.131 1.00 26.87 7 ILE B O 1
ATOM 972 N N . ALA B 1 9 ? 17.294 70.041 -27.468 1.00 27.73 8 ALA B N 1
ATOM 973 C CA . ALA B 1 9 ? 16.814 69.055 -26.502 1.00 27.70 8 ALA B CA 1
ATOM 974 C C . ALA B 1 9 ? 17.289 67.659 -26.927 1.00 27.59 8 ALA B C 1
ATOM 975 O O . ALA B 1 9 ? 17.832 66.890 -26.116 1.00 28.13 8 ALA B O 1
ATOM 977 N N . GLN B 1 10 ? 17.151 67.365 -28.214 1.00 27.03 9 GLN B N 1
ATOM 978 C CA . GLN B 1 10 ? 17.568 66.057 -28.748 1.00 26.62 9 GLN B CA 1
ATOM 979 C C . GLN B 1 10 ? 19.037 65.808 -28.654 1.00 26.49 9 GLN B C 1
ATOM 980 O O . GLN B 1 10 ? 19.415 64.718 -28.318 1.00 26.75 9 GLN B O 1
ATOM 986 N N . THR B 1 11 ? 19.853 66.806 -28.983 1.00 26.92 10 THR B N 1
ATOM 987 C CA . THR B 1 11 ? 21.322 66.7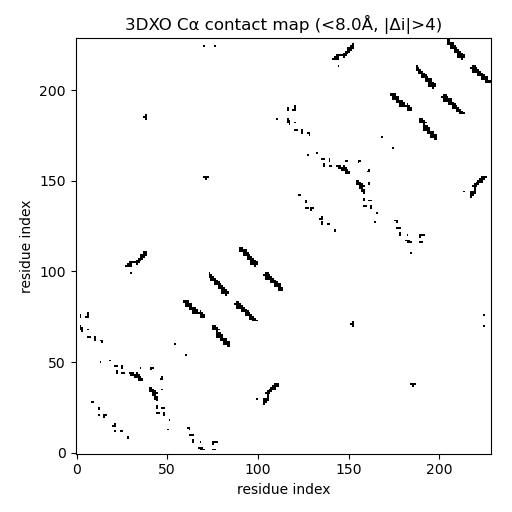11 -28.900 1.00 26.31 10 THR B CA 1
ATOM 988 C C . THR B 1 11 ? 21.737 66.500 -27.448 1.00 26.73 10 THR B C 1
ATOM 989 O O . THR B 1 11 ? 22.635 65.706 -27.152 1.00 26.74 10 THR B O 1
ATOM 993 N N . TYR B 1 12 ? 21.075 67.217 -26.544 1.00 26.87 11 TYR B N 1
ATOM 994 C CA . TYR B 1 12 ? 21.365 67.082 -25.124 1.00 27.38 11 TYR B CA 1
ATOM 995 C C . TYR B 1 12 ? 21.066 65.638 -24.653 1.00 27.95 11 TYR B C 1
ATOM 996 O O . TYR B 1 12 ? 21.948 64.978 -24.093 1.00 27.92 11 TYR B O 1
ATOM 1005 N N . LEU B 1 13 ? 19.845 65.152 -24.908 1.00 27.84 12 LEU B N 1
ATOM 1006 C CA . LEU B 1 13 ? 19.453 63.811 -24.472 1.00 27.07 12 LEU B CA 1
ATOM 1007 C C . LEU B 1 13 ? 20.265 62.698 -25.150 1.00 27.07 12 LEU B C 1
ATOM 1008 O O . LEU B 1 13 ? 20.512 61.652 -24.545 1.00 27.75 12 LEU B O 1
ATOM 1013 N N . ALA B 1 14 ? 20.684 62.927 -26.393 1.00 26.56 13 ALA B N 1
ATOM 1014 C CA . ALA B 1 14 ? 21.500 61.957 -27.146 1.00 26.24 13 ALA B CA 1
ATOM 1015 C C . ALA B 1 14 ? 22.796 61.644 -26.386 1.00 27.54 13 ALA B C 1
ATOM 1016 O O . ALA B 1 14 ? 23.242 60.480 -26.341 1.00 28.40 13 ALA B O 1
ATOM 1018 N N . ALA B 1 15 ? 23.384 62.680 -25.788 1.00 27.26 14 ALA B N 1
ATOM 1019 C CA . ALA B 1 15 ? 24.586 62.522 -25.012 1.00 26.60 14 ALA B CA 1
ATOM 1020 C C . ALA B 1 15 ? 24.271 61.689 -23.785 1.00 26.95 14 ALA B C 1
ATOM 1021 O O . ALA B 1 15 ? 25.042 60.824 -23.463 1.00 28.38 14 ALA B O 1
ATOM 1023 N N . TRP B 1 16 ? 23.156 61.937 -23.100 1.00 26.92 15 TRP B N 1
ATOM 1024 C CA . TRP B 1 16 ? 22.833 61.151 -21.898 1.00 27.22 15 TRP B CA 1
ATOM 1025 C C . TRP B 1 16 ? 22.466 59.706 -22.209 1.00 27.06 15 TRP B C 1
ATOM 1026 O O . TRP B 1 16 ? 22.608 58.841 -21.375 1.00 27.99 15 TRP B O 1
ATOM 1037 N N . ASN B 1 17 ? 21.971 59.446 -23.402 1.00 26.70 16 ASN B N 1
ATOM 1038 C CA . ASN B 1 17 ? 21.544 58.094 -23.769 1.00 25.77 16 ASN B CA 1
ATOM 1039 C C . ASN B 1 17 ? 22.579 57.290 -24.505 1.00 25.55 16 ASN B C 1
ATOM 1040 O O . ASN B 1 17 ? 22.335 56.148 -24.870 1.00 25.23 16 ASN B O 1
ATOM 1045 N N . GLU B 1 18 ? 23.717 57.912 -24.783 1.00 26.25 17 GLU B N 1
ATOM 1046 C CA . GLU B 1 18 ? 24.797 57.245 -25.476 1.00 25.34 17 GLU B CA 1
ATOM 1047 C C . GLU B 1 18 ? 25.437 56.211 -24.542 1.00 25.32 17 GLU B C 1
ATOM 1048 O O . GLU B 1 18 ? 25.930 56.505 -23.428 1.00 24.62 17 GLU B O 1
ATOM 1054 N N . GLU B 1 19 ? 25.407 54.993 -25.054 1.00 25.52 18 GLU B N 1
ATOM 1055 C CA . GLU B 1 19 ? 25.893 53.790 -24.397 1.00 25.51 18 GLU B CA 1
ATOM 1056 C C . GLU B 1 19 ? 27.433 53.742 -24.260 1.00 24.94 18 GLU B C 1
ATOM 1057 O O . GLU B 1 19 ? 27.954 53.372 -23.229 1.00 24.20 18 GLU B O 1
ATOM 1063 N N . ASP B 1 20 ? 28.150 54.143 -25.302 1.00 25.04 19 ASP B N 1
ATOM 1064 C CA . ASP B 1 20 ? 29.616 54.086 -25.319 1.00 24.36 19 ASP B CA 1
ATOM 1065 C C . ASP B 1 20 ? 30.215 55.346 -24.723 1.00 24.55 19 ASP B C 1
ATOM 1066 O O . ASP B 1 20 ? 29.847 56.455 -25.111 1.00 26.77 19 ASP B O 1
ATOM 1071 N N . ASN B 1 21 ? 31.140 55.195 -23.788 1.00 23.97 20 ASN B N 1
ATOM 1072 C CA A ASN B 1 21 ? 31.767 56.340 -23.123 0.50 24.73 20 ASN B CA 1
ATOM 1073 C CA B ASN B 1 21 ? 31.767 56.346 -23.150 0.50 23.12 20 ASN B CA 1
ATOM 1074 C C . ASN B 1 21 ? 32.575 57.203 -24.127 1.00 24.81 20 ASN B C 1
ATOM 1075 O O . ASN B 1 21 ? 32.543 58.430 -24.075 1.00 25.22 20 ASN B O 1
ATOM 1084 N N . GLU B 1 22 ? 33.292 56.567 -25.041 1.00 25.35 21 GLU B N 1
ATOM 1085 C CA . GLU B 1 22 ? 34.055 57.310 -26.033 1.00 26.80 21 GLU B CA 1
ATOM 1086 C C . GLU B 1 22 ? 33.201 58.132 -26.957 1.00 26.29 21 GLU B C 1
ATOM 1087 O O . GLU B 1 22 ? 33.488 59.286 -27.181 1.00 26.55 21 GLU B O 1
ATOM 1093 N N . ARG B 1 23 ? 32.165 57.537 -27.520 1.00 25.75 22 ARG B N 1
ATOM 1094 C CA . ARG B 1 23 ? 31.299 58.288 -28.389 1.00 26.10 22 ARG B CA 1
ATOM 1095 C C . ARG B 1 23 ? 30.715 59.481 -27.665 1.00 26.87 22 ARG B C 1
ATOM 1096 O O . ARG B 1 23 ? 30.576 60.560 -28.254 1.00 26.99 22 ARG B O 1
ATOM 1104 N N . ARG B 1 24 ? 30.422 59.305 -26.380 1.00 27.22 23 ARG B N 1
ATOM 1105 C CA . ARG B 1 24 ? 29.877 60.383 -25.581 1.00 27.04 23 ARG B CA 1
ATOM 1106 C C . ARG B 1 24 ? 30.858 61.532 -25.401 1.00 26.59 23 ARG B C 1
ATOM 1107 O O . ARG B 1 24 ? 30.440 62.684 -25.412 1.00 27.09 23 ARG B O 1
ATOM 1115 N N . ARG B 1 25 ? 32.149 61.257 -25.237 1.00 25.88 24 ARG B N 1
ATOM 1116 C CA . ARG B 1 25 ? 33.103 62.373 -25.131 1.00 26.55 24 ARG B CA 1
ATOM 1117 C C . ARG B 1 25 ? 33.039 63.205 -26.384 1.00 25.94 24 ARG B C 1
ATOM 1118 O O . ARG B 1 25 ? 32.980 64.427 -26.344 1.00 27.21 24 ARG B O 1
ATOM 1126 N N . HIS B 1 26 ? 33.031 62.517 -27.506 1.00 25.18 25 HIS B N 1
ATOM 1127 C CA A HIS B 1 26 ? 32.912 63.129 -28.838 0.50 24.14 25 HIS B CA 1
ATOM 1128 C CA B HIS B 1 26 ? 32.988 63.223 -28.750 0.50 25.21 25 HIS B CA 1
ATOM 1129 C C . HIS B 1 26 ? 31.649 63.985 -28.920 1.00 24.69 25 HIS B C 1
ATOM 1130 O O . HIS B 1 26 ? 31.658 65.082 -29.405 1.00 24.51 25 HIS B O 1
ATOM 1143 N N . LEU B 1 27 ? 30.541 63.456 -28.432 1.00 25.14 26 LEU B N 1
ATOM 1144 C CA . LEU B 1 27 ? 29.272 64.189 -28.489 1.00 26.05 26 LEU B CA 1
ATOM 1145 C C . LEU B 1 27 ? 29.294 65.457 -27.615 1.00 26.43 26 LEU B C 1
ATOM 1146 O O . LEU B 1 27 ? 28.880 66.512 -28.065 1.00 26.40 26 LEU B O 1
ATOM 1151 N N . VAL B 1 28 ? 29.763 65.330 -26.368 1.00 27.15 27 VAL B N 1
ATOM 1152 C CA . VAL B 1 28 ? 29.911 66.462 -25.435 1.00 26.60 27 VAL B CA 1
ATOM 1153 C C . VAL B 1 28 ? 30.935 67.451 -26.030 1.00 27.42 27 VAL B C 1
ATOM 1154 O O . VAL B 1 28 ? 30.712 68.666 -26.025 1.00 27.91 27 VAL B O 1
ATOM 1158 N N . GLY B 1 29 ? 32.040 66.932 -26.570 1.00 27.31 28 GLY B N 1
ATOM 1159 C CA . GLY B 1 29 ? 33.007 67.773 -27.258 1.00 27.18 28 GLY B CA 1
ATOM 1160 C C . GLY B 1 29 ? 32.304 68.658 -28.285 1.00 27.36 28 GLY B C 1
ATOM 1161 O O . GLY B 1 29 ? 32.524 69.855 -28.301 1.00 28.25 28 GLY B O 1
ATOM 1162 N N . GLN B 1 30 ? 31.414 68.099 -29.099 1.00 27.33 29 GLN B N 1
ATOM 1163 C CA . GLN B 1 30 ? 30.762 68.865 -30.162 1.00 27.41 29 GLN B CA 1
ATOM 1164 C C . GLN B 1 30 ? 29.714 69.852 -29.631 1.00 28.08 29 GLN B C 1
ATOM 1165 O O . GLN B 1 30 ? 29.760 71.053 -29.931 1.00 29.24 29 GLN B O 1
ATOM 1171 N N . ALA B 1 31 ? 28.790 69.354 -28.818 1.00 27.76 30 ALA B N 1
ATOM 1172 C CA . ALA B 1 31 ? 27.670 70.168 -28.318 1.00 27.19 30 ALA B CA 1
ATOM 1173 C C . ALA B 1 31 ? 28.009 71.131 -27.177 1.00 27.29 30 ALA B C 1
ATOM 1174 O O . ALA B 1 31 ? 27.473 72.241 -27.110 1.00 27.83 30 ALA B O 1
ATOM 1176 N N . TRP B 1 32 ? 28.865 70.715 -26.255 1.00 26.87 31 TRP B N 1
ATOM 1177 C CA . TRP B 1 32 ? 29.183 71.564 -25.090 1.00 26.62 31 TRP B CA 1
ATOM 1178 C C . TRP B 1 32 ? 30.355 72.521 -25.266 1.00 25.79 31 TRP B C 1
ATOM 1179 O O . TRP B 1 32 ? 31.294 72.209 -25.975 1.00 25.47 31 TRP B O 1
ATOM 1190 N N . ALA B 1 33 ? 30.296 73.666 -24.584 1.00 25.36 32 ALA B N 1
ATOM 1191 C CA . ALA B 1 33 ? 31.377 74.654 -24.593 1.00 25.44 32 ALA B CA 1
ATOM 1192 C C . ALA B 1 33 ? 32.511 74.263 -23.630 1.00 25.72 32 ALA B C 1
ATOM 1193 O O . ALA B 1 33 ? 32.322 73.434 -22.735 1.00 25.89 32 ALA B O 1
ATOM 1195 N N . GLU B 1 34 ? 33.691 74.846 -23.833 1.00 25.83 33 GLU B N 1
ATOM 1196 C CA . GLU B 1 34 ? 34.827 74.603 -22.946 1.00 26.61 33 GLU B CA 1
ATOM 1197 C C . GLU B 1 34 ? 34.517 75.195 -21.569 1.00 26.37 33 GLU B C 1
ATOM 1198 O O . GLU B 1 34 ? 34.729 74.538 -20.556 1.00 26.48 33 GLU B O 1
ATOM 1204 N N . ASN B 1 35 ? 34.005 76.422 -21.535 1.00 26.57 34 ASN B N 1
ATOM 1205 C CA . ASN B 1 35 ? 33.552 77.030 -20.295 1.00 27.06 34 ASN B CA 1
ATOM 1206 C C . ASN B 1 35 ? 32.099 76.667 -20.190 1.00 27.85 34 ASN B C 1
ATOM 1207 O O . ASN B 1 35 ? 31.265 77.410 -20.709 1.00 29.53 34 ASN B O 1
ATOM 1212 N N . THR B 1 36 ? 31.786 75.526 -19.583 1.00 27.28 35 THR B N 1
ATOM 1213 C CA . THR B 1 36 ? 30.407 75.083 -19.448 1.00 27.41 35 THR B CA 1
ATOM 1214 C C . THR B 1 36 ? 30.206 74.599 -18.026 1.00 28.23 35 THR B C 1
ATOM 1215 O O . THR B 1 36 ? 31.174 74.216 -17.355 1.00 28.87 35 THR B O 1
ATOM 1219 N N . ARG B 1 37 ? 28.9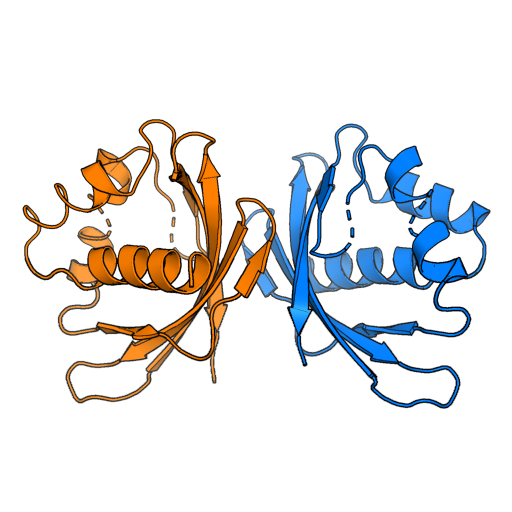51 74.597 -17.575 1.00 28.43 36 ARG B N 1
ATOM 1220 C CA . ARG B 1 37 ? 28.626 74.294 -16.188 1.00 28.54 36 ARG B CA 1
ATOM 1221 C C . ARG B 1 37 ? 27.280 73.578 -16.116 1.00 27.87 36 ARG B C 1
ATOM 1222 O O . ARG B 1 37 ? 26.328 73.948 -16.812 1.00 28.73 36 ARG B O 1
ATOM 1230 N N . TYR B 1 38 ? 27.194 72.577 -15.256 1.00 26.80 37 TYR B N 1
ATOM 1231 C CA . TYR B 1 38 ? 25.965 71.822 -15.050 1.00 26.33 37 TYR B CA 1
ATOM 1232 C C . TYR B 1 38 ? 25.662 71.701 -13.553 1.00 25.81 37 TYR B C 1
ATOM 1233 O O . TYR B 1 38 ? 26.552 71.523 -12.735 1.00 25.10 37 TYR B O 1
ATOM 1242 N N . VAL B 1 39 ? 24.395 71.810 -13.198 1.00 25.89 38 VAL B N 1
ATOM 1243 C CA . VAL B 1 39 ? 23.964 71.558 -11.825 1.00 26.61 38 VAL B CA 1
ATOM 1244 C C . VAL B 1 39 ? 22.502 71.127 -11.804 1.00 27.30 38 VAL B C 1
ATOM 1245 O O . VAL B 1 39 ? 21.650 71.749 -12.457 1.00 28.17 38 VAL B O 1
ATOM 1249 N N . ASP B 1 40 ? 22.235 70.042 -11.078 1.00 27.37 39 ASP B N 1
ATOM 1250 C CA . ASP B 1 40 ? 20.859 69.567 -10.834 1.00 27.29 39 ASP B CA 1
ATOM 1251 C C . ASP B 1 40 ? 20.761 69.224 -9.332 1.00 27.38 39 ASP B C 1
ATOM 1252 O O . ASP B 1 40 ? 21.712 69.483 -8.572 1.00 27.86 39 ASP B O 1
ATOM 1257 N N . PRO B 1 41 ? 19.639 68.638 -8.882 1.00 27.39 40 PRO B N 1
ATOM 1258 C CA . PRO B 1 41 ? 19.598 68.413 -7.405 1.00 27.14 40 PRO B CA 1
ATOM 1259 C C . PRO B 1 41 ? 20.556 67.352 -6.861 1.00 27.13 40 PRO B C 1
ATOM 1260 O O . PRO B 1 41 ? 20.785 67.310 -5.659 1.00 27.72 40 PRO B O 1
ATOM 1264 N N . LEU B 1 42 ? 21.102 66.506 -7.724 1.00 26.94 41 LEU B N 1
ATOM 1265 C CA . LEU B 1 42 ? 21.991 65.418 -7.302 1.00 26.41 41 LEU B CA 1
ATOM 1266 C C . LEU B 1 42 ? 23.451 65.555 -7.753 1.00 26.42 41 LEU B C 1
ATOM 1267 O O . LEU B 1 42 ? 24.332 64.873 -7.249 1.00 26.47 41 LEU B O 1
ATOM 1280 N N . GLN B 1 44 ? 26.706 68.008 -10.122 1.00 27.80 43 GLN B N 1
ATOM 1281 C CA . GLN B 1 44 ? 27.270 69.198 -10.714 1.00 28.14 43 GLN B CA 1
ATOM 1282 C C . GLN B 1 44 ? 28.518 68.814 -11.513 1.00 27.57 43 GLN B C 1
ATOM 1283 O O . GLN B 1 44 ? 29.097 67.761 -11.294 1.00 26.71 43 GLN B O 1
ATOM 1289 N N . GLY B 1 45 ? 28.902 69.648 -12.470 1.00 27.34 44 GLY B N 1
ATOM 1290 C CA . GLY B 1 45 ? 30.124 69.403 -13.228 1.00 26.97 44 GLY B CA 1
ATOM 1291 C C . GLY B 1 45 ? 30.543 70.644 -13.975 1.00 26.83 44 GLY B C 1
ATOM 1292 O O . GLY B 1 45 ? 29.738 71.560 -14.118 1.00 26.03 44 GLY B O 1
ATOM 1293 N N . GLU B 1 46 ? 31.805 70.709 -14.406 1.00 27.02 45 GLU B N 1
ATOM 1294 C CA . GLU B 1 46 ? 32.213 71.803 -15.281 1.00 27.68 45 GLU B CA 1
ATOM 1295 C C . GLU B 1 46 ? 33.272 71.362 -16.267 1.00 27.54 45 GLU B C 1
ATOM 1296 O O . GLU B 1 46 ? 34.116 70.545 -15.935 1.00 28.12 45 GLU B O 1
ATOM 1302 N N . GLY B 1 47 ? 33.190 71.895 -17.489 1.00 27.07 46 GLY B N 1
ATOM 1303 C CA . GLY B 1 47 ? 34.087 71.539 -18.579 1.00 26.42 46 GLY B CA 1
ATOM 1304 C C . GLY B 1 47 ? 33.541 70.350 -19.351 1.00 26.47 46 GLY B C 1
ATOM 1305 O O . GLY B 1 47 ? 32.701 69.582 -18.863 1.00 26.72 46 GLY B O 1
ATOM 1306 N N . GLN B 1 48 ? 34.002 70.205 -20.576 1.00 26.61 47 GLN B N 1
ATOM 1307 C CA . GLN B 1 48 ? 33.601 69.099 -21.413 1.00 26.79 47 GLN B CA 1
ATOM 1308 C C . GLN B 1 48 ? 33.949 67.779 -20.754 1.00 27.57 47 GLN B C 1
ATOM 1309 O O . GLN B 1 48 ? 33.105 66.864 -20.673 1.00 27.76 47 GLN B O 1
ATOM 1315 N N . GLN B 1 49 ? 35.189 67.690 -20.269 1.00 27.93 48 GLN B N 1
ATOM 1316 C CA . GLN B 1 49 ? 35.682 66.477 -19.598 1.00 27.96 48 GLN B CA 1
ATOM 1317 C C . GLN B 1 49 ? 34.756 66.130 -18.440 1.00 27.47 48 GLN B C 1
ATOM 1318 O O . GLN B 1 49 ? 34.154 65.062 -18.434 1.00 27.77 48 GLN B O 1
ATOM 1324 N N . GLY B 1 50 ? 34.622 67.066 -17.497 1.00 26.79 49 GLY B N 1
ATOM 1325 C CA . GLY B 1 50 ? 33.831 66.889 -16.284 1.00 26.57 49 GLY B CA 1
ATOM 1326 C C . GLY B 1 50 ? 32.402 66.448 -16.496 1.00 27.04 49 GLY B C 1
ATOM 1327 O O . GLY B 1 50 ? 31.907 65.575 -15.773 1.00 27.45 49 GLY B O 1
ATOM 1328 N N . ILE B 1 51 ? 31.739 67.058 -17.478 1.00 26.93 50 ILE B N 1
ATOM 1329 C CA . ILE B 1 51 ? 30.368 66.703 -17.793 1.00 26.82 50 ILE B CA 1
ATOM 1330 C C . ILE B 1 51 ? 30.315 65.303 -18.392 1.00 27.21 50 ILE B C 1
ATOM 1331 O O . ILE B 1 51 ? 29.452 64.498 -18.027 1.00 27.70 50 ILE B O 1
ATOM 1336 N N . ALA B 1 52 ? 31.254 64.992 -19.282 1.00 27.25 51 ALA B N 1
ATOM 1337 C CA . ALA B 1 52 ? 31.351 63.622 -19.828 1.00 26.61 51 ALA B CA 1
ATOM 1338 C C . ALA B 1 52 ? 31.528 62.607 -18.665 1.00 25.88 51 ALA B C 1
ATOM 1339 O O . ALA B 1 52 ? 30.835 61.579 -18.618 1.00 25.19 51 ALA B O 1
ATOM 1341 N N . ALA B 1 53 ? 32.419 62.929 -17.722 1.00 24.99 52 ALA B N 1
ATOM 1342 C CA . ALA B 1 53 ? 32.677 62.058 -16.561 1.00 25.17 52 ALA B CA 1
ATOM 1343 C C . ALA B 1 53 ? 31.401 61.936 -15.706 1.00 25.32 52 ALA B C 1
ATOM 1344 O O . ALA B 1 53 ? 30.950 60.833 -15.391 1.00 25.44 52 ALA B O 1
ATOM 1354 N N . ILE B 1 55 ? 28.211 62.331 -16.520 1.00 25.65 54 ILE B N 1
ATOM 1355 C CA . ILE B 1 55 ? 27.192 61.521 -17.179 1.00 26.14 54 ILE B CA 1
ATOM 1356 C C . ILE B 1 55 ? 27.530 60.040 -17.075 1.00 26.42 54 ILE B C 1
ATOM 1357 O O . ILE B 1 55 ? 26.685 59.217 -16.818 1.00 27.47 54 ILE B O 1
ATOM 1362 N N . GLU B 1 56 ? 28.787 59.699 -17.268 1.00 27.16 55 GLU B N 1
ATOM 1363 C CA . GLU B 1 56 ? 29.204 58.325 -17.143 1.00 26.54 55 GLU B CA 1
ATOM 1364 C C . GLU B 1 56 ? 28.987 57.785 -15.735 1.00 26.52 55 GLU B C 1
ATOM 1365 O O . GLU B 1 56 ? 28.549 56.643 -15.592 1.00 27.81 55 GLU B O 1
ATOM 1371 N N . ALA B 1 57 ? 29.326 58.569 -14.706 1.00 25.49 56 ALA B N 1
ATOM 1372 C CA . ALA B 1 57 ? 29.126 58.146 -13.314 1.00 24.60 56 ALA B CA 1
ATOM 1373 C C . ALA B 1 57 ? 27.629 57.924 -13.049 1.00 25.02 56 ALA B C 1
ATOM 1374 O O . ALA B 1 57 ? 27.249 56.937 -12.429 1.00 25.07 56 ALA B O 1
ATOM 1376 N N . ALA B 1 58 ? 26.796 58.835 -13.547 1.00 25.78 57 ALA B N 1
ATOM 1377 C CA . ALA B 1 58 ? 25.339 58.771 -13.399 1.00 26.05 57 ALA B CA 1
ATOM 1378 C C . ALA B 1 58 ? 24.781 57.468 -13.971 1.00 26.41 57 ALA B C 1
ATOM 1379 O O . ALA B 1 58 ? 24.014 56.744 -13.329 1.00 26.70 57 ALA B O 1
ATOM 1381 N N . ARG B 1 59 ? 25.206 57.167 -15.183 1.00 26.44 58 ARG B N 1
ATOM 1382 C CA . ARG B 1 59 ? 24.763 55.966 -15.862 1.00 26.76 58 ARG B CA 1
ATOM 1383 C C . ARG B 1 59 ? 25.241 54.703 -15.223 1.00 27.09 58 ARG B C 1
ATOM 1384 O O . ARG B 1 59 ? 24.510 53.723 -15.235 1.00 27.87 58 ARG B O 1
ATOM 1392 N N . GLN B 1 60 ? 26.439 54.708 -14.651 1.00 26.95 59 GLN B N 1
ATOM 1393 C CA . GLN B 1 60 ? 26.913 53.526 -13.936 1.00 27.56 59 GLN B CA 1
ATOM 1394 C C . GLN B 1 60 ? 26.036 53.238 -12.727 1.00 27.33 59 GLN B C 1
ATOM 1395 O O . GLN B 1 60 ? 25.866 52.081 -12.366 1.00 27.86 59 GLN B O 1
ATOM 1401 N N . LYS B 1 61 ? 25.444 54.267 -12.127 1.00 27.16 60 LYS B N 1
ATOM 1402 C CA . LYS B 1 61 ? 24.525 54.055 -11.008 1.00 28.13 60 LYS B CA 1
ATOM 1403 C C . LYS B 1 61 ? 23.104 53.669 -11.458 1.00 29.29 60 LYS B C 1
ATOM 1404 O O . LYS B 1 61 ? 22.342 53.118 -10.675 1.00 31.05 60 LYS B O 1
ATOM 1410 N N . PHE B 1 62 ? 22.746 53.955 -12.702 1.00 29.32 61 PHE B N 1
ATOM 1411 C CA . PHE B 1 62 ? 21.423 53.613 -13.228 1.00 29.20 61 PHE B CA 1
ATOM 1412 C C . PHE B 1 62 ? 21.536 52.881 -14.548 1.00 27.76 61 PHE B C 1
ATOM 1413 O O . PHE B 1 62 ? 21.037 53.358 -15.538 1.00 27.31 61 PHE B O 1
ATOM 1421 N N . PRO B 1 63 ? 22.131 51.690 -14.536 1.00 26.87 62 PRO B N 1
ATOM 1422 C CA . PRO B 1 63 ? 22.362 50.942 -15.770 1.00 26.59 62 PRO B CA 1
ATOM 1423 C C . PRO B 1 63 ? 21.054 50.479 -16.406 1.00 26.48 62 PRO B C 1
ATOM 1424 O O . PRO B 1 63 ? 20.156 50.045 -15.708 1.00 26.52 62 PRO B O 1
ATOM 1428 N N . GLY B 1 64 ? 20.963 50.588 -17.727 1.00 27.04 63 GLY B N 1
ATOM 1429 C CA . GLY B 1 64 ? 19.764 50.228 -18.468 1.00 27.13 63 GLY B CA 1
ATOM 1430 C C . GLY B 1 64 ? 18.705 51.328 -18.521 1.00 28.51 63 GLY B C 1
ATOM 1431 O O . GLY B 1 64 ? 17.772 51.240 -19.336 1.00 30.36 63 GLY B O 1
ATOM 1432 N N . TYR B 1 65 ? 18.818 52.371 -17.690 1.00 27.83 64 TYR B N 1
ATOM 1433 C CA . TYR B 1 65 ? 17.830 53.449 -17.704 1.00 27.33 64 TYR B CA 1
ATOM 1434 C C . TYR B 1 65 ? 17.965 54.333 -18.942 1.00 27.73 64 TYR B C 1
ATOM 1435 O O . TYR B 1 65 ? 18.996 54.358 -19.581 1.00 28.30 64 TYR B O 1
ATOM 1444 N N . ARG B 1 66 ? 16.885 54.999 -19.327 1.00 27.46 65 ARG B N 1
ATOM 1445 C CA . ARG B 1 66 ? 16.909 55.875 -20.475 1.00 27.04 65 ARG B CA 1
ATOM 1446 C C . ARG B 1 66 ? 16.229 57.179 -20.134 1.00 27.69 65 ARG B C 1
ATOM 1447 O O . ARG B 1 66 ? 15.452 57.246 -19.199 1.00 28.14 65 ARG B O 1
ATOM 1455 N N . PHE B 1 67 ? 16.507 58.215 -20.915 1.00 28.34 66 PHE B N 1
ATOM 1456 C CA . PHE B 1 67 ? 15.914 59.550 -20.711 1.00 28.58 66 PHE B CA 1
ATOM 1457 C C . PHE B 1 67 ? 15.131 59.926 -21.970 1.00 28.03 66 PHE B C 1
ATOM 1458 O O . PHE B 1 67 ? 15.737 60.201 -22.979 1.00 29.35 66 PHE B O 1
ATOM 1466 N N . VAL B 1 68 ? 13.804 59.939 -21.902 1.00 26.66 67 VAL B N 1
ATOM 1467 C CA . VAL B 1 68 ? 12.977 60.168 -23.067 1.00 25.94 67 VAL B CA 1
ATOM 1468 C C . VAL B 1 68 ? 12.284 61.518 -22.970 1.00 26.76 67 VAL B C 1
ATOM 1469 O O . VAL B 1 68 ? 11.726 61.890 -21.931 1.00 26.69 67 VAL B O 1
ATOM 1473 N N . LEU B 1 69 ? 12.290 62.233 -24.085 1.00 26.79 68 LEU B N 1
ATOM 1474 C CA . LEU B 1 69 ? 11.724 63.557 -24.140 1.00 26.61 68 LEU B CA 1
ATOM 1475 C C . LEU B 1 69 ? 10.223 63.482 -23.848 1.00 26.99 68 LEU B C 1
ATOM 1476 O O . LEU B 1 69 ? 9.577 62.530 -24.240 1.00 26.98 68 LEU B O 1
ATOM 1481 N N . ALA B 1 70 ? 9.717 64.461 -23.099 1.00 27.48 69 ALA B N 1
ATOM 1482 C CA . ALA B 1 70 ? 8.310 64.590 -22.740 1.00 26.86 69 ALA B CA 1
ATOM 1483 C C . ALA B 1 70 ? 7.864 65.986 -23.172 1.00 27.34 69 ALA B C 1
ATOM 1484 O O . ALA B 1 70 ? 8.565 66.969 -22.951 1.00 28.49 69 ALA B O 1
ATOM 1486 N N . GLY B 1 71 ? 6.708 66.084 -23.814 1.00 27.38 70 GLY B N 1
ATOM 1487 C CA . GLY B 1 71 ? 6.209 67.381 -24.275 1.00 27.57 70 GLY B CA 1
ATOM 1488 C C . GLY B 1 71 ? 7.022 68.038 -25.380 1.00 27.28 70 GLY B C 1
ATOM 1489 O O . GLY B 1 71 ? 7.869 67.405 -25.984 1.00 28.04 70 GLY B O 1
ATOM 1490 N N . THR B 1 72 ? 6.753 69.313 -25.647 1.00 27.12 71 THR B N 1
ATOM 1491 C CA . THR B 1 72 ? 7.461 70.062 -26.683 1.00 26.54 71 THR B CA 1
ATOM 1492 C C . THR B 1 72 ? 8.43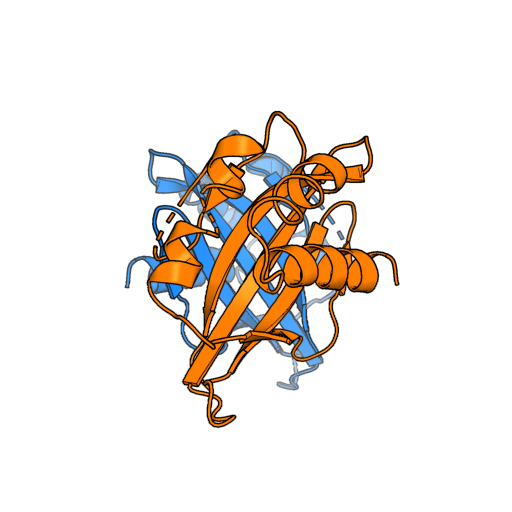4 71.061 -26.102 1.00 25.63 71 THR B C 1
ATOM 1493 O O . THR B 1 72 ? 8.031 71.934 -25.367 1.00 24.38 71 THR B O 1
ATOM 1497 N N . PRO B 1 73 ? 9.720 70.922 -26.417 1.00 25.75 72 PRO B N 1
ATOM 1498 C CA . PRO B 1 73 ? 10.667 71.932 -25.987 1.00 26.18 72 PRO B CA 1
ATOM 1499 C C . PRO B 1 73 ? 10.260 73.341 -26.449 1.00 26.46 72 PRO B C 1
ATOM 1500 O O . PRO B 1 73 ? 9.566 73.507 -27.465 1.00 26.84 72 PRO B O 1
ATOM 1504 N N . ASP B 1 74 ? 10.664 74.352 -25.685 1.00 26.24 73 ASP B N 1
ATOM 1505 C CA . ASP B 1 74 ? 10.382 75.719 -26.060 1.00 25.72 73 ASP B CA 1
ATOM 1506 C C . ASP B 1 74 ? 11.553 76.587 -25.637 1.00 25.91 73 ASP B C 1
ATOM 1507 O O . ASP B 1 74 ? 12.592 76.095 -25.191 1.00 25.60 73 ASP B O 1
ATOM 1512 N N . GLY B 1 75 ? 11.388 77.894 -25.765 1.00 26.41 74 GLY B N 1
ATOM 1513 C CA . GLY B 1 75 ? 12.426 78.791 -25.332 1.00 26.52 74 GLY B CA 1
ATOM 1514 C C . GLY B 1 75 ? 12.389 80.144 -25.980 1.00 26.46 74 GLY B C 1
ATOM 1515 O O . GLY B 1 75 ? 11.398 80.543 -26.593 1.00 25.75 74 GLY B O 1
ATOM 1516 N N . HIS B 1 76 ? 13.504 80.842 -25.812 1.00 26.84 75 HIS B N 1
ATOM 1517 C CA . HIS B 1 76 ? 13.678 82.195 -26.317 1.00 26.83 75 HIS B CA 1
ATOM 1518 C C . HIS B 1 76 ? 15.140 82.581 -26.193 1.00 26.36 75 HIS B C 1
ATOM 1519 O O . HIS B 1 76 ? 15.836 82.082 -25.303 1.00 26.16 75 HIS B O 1
ATOM 1526 N N . GLY B 1 77 ? 15.596 83.439 -27.102 1.00 25.76 76 GLY B N 1
ATOM 1527 C CA . GLY B 1 77 ? 16.997 83.849 -27.162 1.00 25.44 76 GLY B CA 1
ATOM 1528 C C . GLY B 1 77 ? 17.847 82.599 -27.235 1.00 25.24 76 GLY B C 1
ATOM 1529 O O . GLY B 1 77 ? 17.524 81.680 -27.983 1.00 24.27 76 GLY B O 1
ATOM 1530 N N . ASN B 1 78 ? 18.891 82.553 -26.410 1.00 25.70 77 ASN B N 1
ATOM 1531 C CA . ASN B 1 78 ? 19.780 81.401 -26.304 1.00 26.66 77 ASN B CA 1
ATOM 1532 C C . ASN B 1 78 ? 19.314 80.407 -25.228 1.00 26.67 77 ASN B C 1
ATOM 1533 O O . ASN B 1 78 ? 20.072 79.538 -24.809 1.00 25.77 77 ASN B O 1
ATOM 1538 N N . PHE B 1 79 ? 18.069 80.533 -24.771 1.00 27.25 78 PHE B N 1
ATOM 1539 C CA . PHE B 1 79 ? 17.518 79.583 -23.786 1.00 27.01 78 PHE B CA 1
ATOM 1540 C C . PHE B 1 79 ? 16.569 78.565 -24.396 1.00 27.24 78 PHE B C 1
ATOM 1541 O O . PHE B 1 79 ? 15.697 78.908 -25.206 1.00 27.06 78 PHE B O 1
ATOM 1549 N N . THR B 1 80 ? 16.763 77.315 -23.991 1.00 27.15 79 THR B N 1
ATOM 1550 C CA . THR B 1 80 ? 15.880 76.219 -24.335 1.00 26.99 79 THR B CA 1
ATOM 1551 C C . THR B 1 80 ? 15.404 75.544 -23.038 1.00 26.13 79 THR B C 1
ATOM 1552 O O . THR B 1 80 ? 16.151 75.419 -22.084 1.00 25.38 79 THR B O 1
ATOM 1556 N N . ARG B 1 81 ? 14.135 75.167 -23.004 1.00 26.38 80 ARG B N 1
ATOM 1557 C CA . ARG B 1 81 ? 13.553 74.434 -21.886 1.00 26.42 80 ARG B CA 1
ATOM 1558 C C . ARG B 1 81 ? 12.841 73.194 -22.392 1.00 26.16 80 ARG B C 1
ATOM 1559 O O . ARG B 1 81 ? 12.097 73.248 -23.377 1.00 25.73 80 ARG B O 1
ATOM 1567 N N . PHE B 1 82 ? 13.043 72.093 -21.684 1.00 26.24 81 PHE B N 1
ATOM 1568 C CA . PHE B 1 82 ? 12.418 70.836 -22.037 1.00 26.84 81 PHE B CA 1
ATOM 1569 C C . PHE B 1 82 ? 12.357 69.921 -20.843 1.00 26.61 81 PHE B C 1
ATOM 1570 O O . PHE B 1 82 ? 13.066 70.121 -19.838 1.00 26.29 81 PHE B O 1
ATOM 1578 N N . SER B 1 83 ? 11.498 68.914 -20.961 1.00 26.89 82 SER B N 1
ATOM 1579 C CA . SER B 1 83 ? 11.334 67.906 -19.916 1.00 27.41 82 SER B CA 1
ATOM 1580 C C . SER B 1 83 ? 11.512 66.509 -20.477 1.00 27.75 82 SER B C 1
ATOM 1581 O O . SER B 1 83 ? 11.350 66.288 -21.674 1.00 27.05 82 SER B O 1
ATOM 1584 N N . TRP B 1 84 ? 11.883 65.582 -19.589 1.00 27.74 83 TRP B N 1
ATOM 1585 C CA . TRP B 1 84 ? 12.145 64.206 -19.968 1.00 27.61 83 TRP B CA 1
ATOM 1586 C C . TRP B 1 84 ? 11.696 63.273 -18.857 1.00 26.87 83 TRP B C 1
ATOM 1587 O O . TRP B 1 84 ? 11.591 63.696 -17.724 1.00 27.55 83 TRP B O 1
ATOM 1598 N N . ARG B 1 85 ? 11.471 62.008 -19.203 1.00 26.56 84 ARG B N 1
ATOM 1599 C CA . ARG B 1 85 ? 11.067 60.973 -18.278 1.00 26.08 84 ARG B CA 1
ATOM 1600 C C . ARG B 1 85 ? 12.177 59.926 -18.187 1.00 26.11 84 ARG B C 1
ATOM 1601 O O . ARG B 1 85 ? 12.869 59.658 -19.175 1.00 26.06 84 ARG B O 1
ATOM 1609 N N . LEU B 1 86 ? 12.341 59.336 -17.006 1.00 25.91 85 LEU B N 1
ATOM 1610 C CA . LEU B 1 86 ? 13.338 58.299 -16.785 1.00 25.70 85 LEU B CA 1
ATOM 1611 C C . LEU B 1 86 ? 12.653 56.963 -16.915 1.00 25.49 85 LEU B C 1
ATOM 1612 O O . LEU B 1 86 ? 11.785 56.645 -16.109 1.00 24.46 85 LEU B O 1
ATOM 1617 N N . ILE B 1 87 ? 13.058 56.186 -17.930 1.00 26.02 86 ILE B N 1
ATOM 1618 C CA . ILE B 1 87 ? 12.489 54.861 -18.213 1.00 25.75 86 ILE B CA 1
ATOM 1619 C C . ILE B 1 87 ? 13.425 53.694 -17.790 1.00 26.67 86 ILE B C 1
ATOM 1620 O O . ILE B 1 87 ? 14.620 53.621 -18.130 1.00 26.89 86 ILE B O 1
ATOM 1625 N N . SER B 1 88 ? 12.825 52.794 -17.020 1.00 27.34 87 SER B N 1
ATOM 1626 C CA . SER B 1 88 ? 13.455 51.614 -16.452 1.00 26.95 87 SER B CA 1
ATOM 1627 C C . SER B 1 88 ? 13.805 50.623 -17.550 1.00 27.25 87 SER B C 1
ATOM 1628 O O . SER B 1 88 ? 13.230 50.674 -18.631 1.00 27.16 87 SER B O 1
ATOM 1631 N N . PRO B 1 89 ? 14.784 49.732 -17.301 1.00 27.62 88 PRO B N 1
ATOM 1632 C CA . PRO B 1 89 ? 15.080 48.696 -18.276 1.00 26.95 88 PRO B CA 1
ATOM 1633 C C . PRO B 1 89 ? 13.833 47.936 -18.732 1.00 27.01 88 PRO B C 1
ATOM 1634 O O . PRO B 1 89 ? 13.700 47.640 -19.918 1.00 27.56 88 PRO B O 1
ATOM 1638 N N . ASP B 1 90 ? 12.912 47.645 -17.822 1.00 27.04 89 ASP B N 1
ATOM 1639 C CA . ASP B 1 90 ? 11.661 46.933 -18.195 1.00 27.75 89 ASP B CA 1
ATOM 1640 C C . ASP B 1 90 ? 10.617 47.839 -18.892 1.00 28.01 89 ASP B C 1
ATOM 1641 O O . ASP B 1 90 ? 9.533 47.365 -19.231 1.00 28.19 89 ASP B O 1
ATOM 1646 N N . GLY B 1 91 ? 10.921 49.134 -19.063 1.00 27.41 90 GLY B N 1
ATOM 1647 C CA . GLY B 1 91 ? 10.009 50.091 -19.682 1.00 26.65 90 GLY B CA 1
ATOM 1648 C C . GLY B 1 91 ? 9.155 50.947 -18.753 1.00 26.44 90 GLY B C 1
ATOM 1649 O O . GLY B 1 91 ? 8.335 51.713 -19.221 1.00 25.42 90 GLY B O 1
ATOM 1650 N N . ASP B 1 92 ? 9.306 50.825 -17.439 1.00 26.82 91 ASP B N 1
ATOM 1651 C CA . ASP B 1 92 ? 8.492 51.637 -16.511 1.00 26.37 91 ASP B CA 1
ATOM 1652 C C . ASP B 1 92 ? 8.964 53.067 -16.425 1.00 26.05 91 ASP B C 1
ATOM 1653 O O . ASP B 1 92 ? 10.174 53.327 -16.425 1.00 25.67 91 ASP B O 1
ATOM 1658 N N . ASP B 1 93 ? 8.001 53.972 -16.273 1.00 25.63 92 ASP B N 1
ATOM 1659 C CA . ASP B 1 93 ? 8.278 55.386 -16.050 1.00 26.03 92 ASP B CA 1
ATOM 1660 C C . ASP B 1 93 ? 8.411 55.543 -14.529 1.00 25.64 92 ASP B C 1
ATOM 1661 O O . ASP B 1 93 ? 7.433 55.474 -13.803 1.00 25.57 92 ASP B O 1
ATOM 1666 N N . VAL B 1 94 ? 9.634 55.771 -14.077 1.00 25.97 93 VAL B N 1
ATOM 1667 C CA . VAL B 1 94 ? 9.971 55.839 -12.673 1.00 26.10 93 VAL B CA 1
ATOM 1668 C C . VAL B 1 94 ? 10.063 57.276 -12.152 1.00 26.22 93 VAL B C 1
ATOM 1669 O O . VAL B 1 94 ? 9.878 57.509 -10.982 1.00 26.16 93 VAL B O 1
ATOM 1673 N N . ALA B 1 95 ? 10.313 58.239 -13.025 1.00 26.68 94 ALA B N 1
ATOM 1674 C CA . ALA B 1 95 ? 10.462 59.625 -12.617 1.00 27.21 94 ALA B CA 1
ATOM 1675 C C . ALA B 1 95 ? 10.762 60.512 -13.821 1.00 28.32 94 ALA B C 1
ATOM 1676 O O . ALA B 1 95 ? 10.672 60.084 -14.983 1.00 28.49 94 ALA B O 1
ATOM 1678 N N . GLY B 1 96 ? 11.121 61.763 -13.551 1.00 29.24 95 GLY B N 1
ATOM 1679 C CA . GLY B 1 96 ? 11.506 62.662 -14.627 1.00 29.85 95 GLY B CA 1
ATOM 1680 C C . GLY B 1 96 ? 12.250 63.891 -14.165 1.00 30.47 95 GLY B C 1
ATOM 1681 O O . GLY B 1 96 ? 12.490 64.083 -12.951 1.00 30.69 95 GLY B O 1
ATOM 1682 N N . GLY B 1 97 ? 12.602 64.730 -15.144 1.00 30.59 96 GLY B N 1
ATOM 1683 C CA . GLY B 1 97 ? 13.201 66.040 -14.869 1.00 30.26 96 GLY B CA 1
ATOM 1684 C C . GLY B 1 97 ? 12.823 67.110 -15.875 1.00 30.10 96 GLY B C 1
ATOM 1685 O O . GLY B 1 97 ? 12.077 66.847 -16.833 1.00 31.14 96 GLY B O 1
ATOM 1686 N N . THR B 1 98 ? 13.309 68.324 -15.608 1.00 29.15 97 THR B N 1
ATOM 1687 C CA . THR B 1 98 ? 13.137 69.475 -16.484 1.00 28.46 97 THR B CA 1
ATOM 1688 C C . THR B 1 98 ? 14.453 70.238 -16.482 1.00 29.09 97 THR B C 1
ATOM 1689 O O . THR B 1 98 ? 15.076 70.368 -15.435 1.00 29.23 97 THR B O 1
ATOM 1693 N N . ASP B 1 99 ? 14.878 70.734 -17.641 1.00 28.76 98 ASP B N 1
ATOM 1694 C CA . ASP B 1 99 ? 16.133 71.467 -17.715 1.00 29.17 98 ASP B CA 1
ATOM 1695 C C . ASP B 1 99 ? 16.008 72.793 -18.450 1.00 28.99 98 ASP B C 1
ATOM 1696 O O . ASP B 1 99 ? 15.163 72.959 -19.348 1.00 29.25 98 ASP B O 1
ATOM 1701 N N . VAL B 1 100 ? 16.885 73.724 -18.071 1.00 28.60 99 VAL B N 1
ATOM 1702 C CA . VAL B 1 100 ? 17.025 74.989 -18.766 1.00 27.92 99 VAL B CA 1
ATOM 1703 C C . VAL B 1 100 ? 18.465 74.969 -19.268 1.00 27.86 99 VAL B C 1
ATOM 1704 O O . VAL B 1 100 ? 19.381 74.856 -18.474 1.00 27.64 99 VAL B O 1
ATOM 1708 N N . VAL B 1 101 ? 18.632 75.057 -20.588 1.00 27.85 100 VAL B N 1
ATOM 1709 C CA . VAL B 1 101 ? 19.936 75.019 -21.245 1.00 27.54 100 VAL B CA 1
ATOM 1710 C C . VAL B 1 101 ? 20.261 76.373 -21.902 1.00 27.53 100 VAL B C 1
ATOM 1711 O O . VAL B 1 101 ? 19.383 77.008 -22.457 1.00 27.91 100 VAL B O 1
ATOM 1715 N N . SER B 1 102 ? 21.512 76.813 -21.835 1.00 27.22 101 SER B N 1
ATOM 1716 C CA . SER B 1 102 ? 21.921 78.079 -22.432 1.00 27.71 101 SER B CA 1
ATOM 1717 C C . SER B 1 102 ? 23.001 77.821 -23.462 1.00 28.02 101 SER B C 1
ATOM 1718 O O . SER B 1 102 ? 23.942 77.059 -23.220 1.00 29.21 101 SER B O 1
ATOM 1721 N N . LEU B 1 103 ? 22.878 78.477 -24.602 1.00 27.34 102 LEU B N 1
ATOM 1722 C CA . LEU B 1 103 ? 23.870 78.391 -25.641 1.00 26.56 102 LEU B CA 1
ATOM 1723 C C . LEU B 1 103 ? 24.721 79.633 -25.574 1.00 26.26 102 LEU B C 1
ATOM 1724 O O . LEU B 1 103 ? 24.222 80.698 -25.245 1.00 26.92 102 LEU B O 1
ATOM 1729 N N . ASN B 1 104 ? 26.013 79.501 -25.837 1.00 25.91 103 ASN B N 1
ATOM 1730 C CA . ASN B 1 104 ? 26.880 80.667 -25.887 1.00 25.76 103 ASN B CA 1
ATOM 1731 C C . ASN B 1 104 ? 26.742 81.253 -27.294 1.00 26.25 103 ASN B C 1
ATOM 1732 O O . ASN B 1 104 ? 26.043 80.684 -28.129 1.00 26.32 103 ASN B O 1
ATOM 1737 N N . THR B 1 105 ? 27.405 82.369 -27.575 1.00 26.45 104 THR B N 1
ATOM 1738 C CA . THR B 1 105 ? 27.252 82.998 -28.881 1.00 26.60 104 THR B CA 1
ATOM 1739 C C . THR B 1 105 ? 27.800 82.176 -30.041 1.00 26.93 104 THR B C 1
ATOM 1740 O O . THR B 1 105 ? 27.680 82.583 -31.176 1.00 27.44 104 THR B O 1
ATOM 1744 N N . GLU B 1 106 ? 28.375 81.014 -29.774 1.00 27.42 105 GLU B N 1
ATOM 1745 C CA . GLU B 1 106 ? 28.918 80.165 -30.839 1.00 27.49 105 GLU B CA 1
ATOM 1746 C C . GLU B 1 106 ? 28.123 78.874 -30.996 1.00 27.26 105 GLU B C 1
ATOM 1747 O O . GLU B 1 106 ? 28.626 77.911 -31.547 1.00 27.43 105 GLU B O 1
ATOM 1753 N N . GLY B 1 107 ? 26.892 78.871 -30.483 1.00 27.39 106 GLY B N 1
ATOM 1754 C CA . GLY B 1 107 ? 25.982 77.735 -30.559 1.00 27.43 106 GLY B CA 1
ATOM 1755 C C . GLY B 1 107 ? 26.209 76.536 -29.641 1.00 28.13 106 GLY B C 1
ATOM 1756 O O . GLY B 1 107 ? 25.498 75.545 -29.764 1.00 28.78 106 GLY B O 1
ATOM 1757 N N . ARG B 1 108 ? 27.167 76.595 -28.718 1.00 27.87 107 ARG B N 1
ATOM 1758 C CA . ARG B 1 108 ? 27.467 75.427 -27.866 1.00 27.17 107 ARG B CA 1
ATOM 1759 C C . ARG B 1 108 ? 26.959 75.615 -26.452 1.00 26.77 107 ARG B C 1
ATOM 1760 O O . ARG B 1 108 ? 26.921 76.745 -25.964 1.00 26.40 107 ARG B O 1
ATOM 1768 N N . ILE B 1 109 ? 26.588 74.508 -25.796 1.00 26.26 108 ILE B N 1
ATOM 1769 C CA . ILE B 1 109 ? 25.988 74.555 -24.443 1.00 26.33 108 ILE B CA 1
ATOM 1770 C C . ILE B 1 109 ? 26.974 75.049 -23.374 1.00 26.33 108 ILE B C 1
ATOM 1771 O O . ILE B 1 109 ? 27.990 74.418 -23.112 1.00 25.87 108 ILE B O 1
ATOM 1776 N N . ASP B 1 110 ? 26.667 76.185 -22.756 1.00 26.65 109 ASP B N 1
ATOM 1777 C CA . ASP B 1 110 ? 27.543 76.768 -21.712 1.00 26.43 109 ASP B CA 1
ATOM 1778 C C . ASP B 1 110 ? 26.956 76.699 -20.300 1.00 26.26 109 ASP B C 1
ATOM 1779 O O . ASP B 1 110 ? 27.658 76.929 -19.324 1.00 25.71 109 ASP B O 1
ATOM 1784 N N . ASN B 1 111 ? 25.679 76.369 -20.178 1.00 27.03 110 ASN B N 1
ATOM 1785 C CA . ASN B 1 111 ? 25.072 76.346 -18.857 1.00 27.95 110 ASN B CA 1
ATOM 1786 C C . ASN B 1 111 ? 23.800 75.504 -18.798 1.00 28.15 110 ASN B C 1
ATOM 1787 O O . ASN B 1 111 ? 22.940 75.644 -19.656 1.00 29.69 110 ASN B O 1
ATOM 1792 N N . VAL B 1 112 ? 23.696 74.606 -17.824 1.00 27.47 111 VAL B N 1
ATOM 1793 C CA . VAL B 1 112 ? 22.483 73.805 -17.673 1.00 27.22 111 VAL B CA 1
ATOM 1794 C C . VAL B 1 112 ? 22.057 73.710 -16.218 1.00 27.27 111 VAL B C 1
ATOM 1795 O O . VAL B 1 112 ? 22.870 73.429 -15.342 1.00 28.48 111 VAL B O 1
ATOM 1799 N N . VAL B 1 113 ? 20.784 73.962 -15.961 1.00 26.49 112 VAL B N 1
ATOM 1800 C CA . VAL B 1 113 ? 20.262 73.857 -14.624 1.00 26.46 112 VAL B CA 1
ATOM 1801 C C . VAL B 1 113 ? 19.072 72.895 -14.680 1.00 26.76 112 VAL B C 1
ATOM 1802 O O . VAL B 1 113 ? 18.071 73.195 -15.306 1.00 26.46 112 VAL B O 1
ATOM 1806 N N . GLY B 1 114 ? 19.188 71.747 -14.007 1.00 26.74 113 GLY B N 1
ATOM 1807 C CA . GLY B 1 114 ? 18.136 70.738 -13.991 1.00 26.21 113 GLY B CA 1
ATOM 1808 C C . GLY B 1 114 ? 17.344 70.651 -12.702 1.00 26.11 113 GLY B C 1
ATOM 1809 O O . GLY B 1 114 ? 17.839 71.029 -11.632 1.00 27.43 113 GLY B O 1
ATOM 1810 N N . PHE B 1 115 ? 16.106 70.160 -12.808 1.00 25.61 114 PHE B N 1
ATOM 1811 C CA . PHE B 1 115 ? 15.201 69.969 -11.664 1.00 26.26 114 PHE B CA 1
ATOM 1812 C C . PHE B 1 115 ? 14.514 68.587 -11.771 1.00 26.73 114 PHE B C 1
ATOM 1813 O O . PHE B 1 115 ? 14.416 68.038 -12.840 1.00 27.63 114 PHE B O 1
ATOM 1821 N N . LEU B 1 116 ? 14.048 68.026 -10.663 1.00 27.15 115 LEU B N 1
ATOM 1822 C CA . LEU B 1 116 ? 13.376 66.724 -10.680 1.00 27.05 115 LEU B CA 1
ATOM 1823 C C . LEU B 1 116 ? 11.864 66.883 -10.609 1.00 27.45 115 LEU B C 1
ATOM 1824 O O . LEU B 1 116 ? 11.371 67.805 -9.965 1.00 26.86 115 LEU B O 1
ATOM 1829 N N . ASP B 1 117 ? 11.167 65.967 -11.288 1.00 27.72 116 ASP B N 1
ATOM 1830 C CA . ASP B 1 117 ? 9.715 65.913 -11.363 1.00 28.22 116 ASP B CA 1
ATOM 1831 C C . ASP B 1 117 ? 9.211 64.517 -10.976 1.00 29.45 116 ASP B C 1
ATOM 1832 O O . ASP B 1 117 ? 9.865 63.532 -11.265 1.00 31.65 116 ASP B O 1
ATOM 1837 N N . GLY B 1 118 ? 8.043 64.440 -10.347 1.00 30.09 117 GLY B N 1
ATOM 1838 C CA . GLY B 1 118 ? 7.377 63.163 -10.079 1.00 30.92 117 GLY B CA 1
ATOM 1839 C C . GLY B 1 118 ? 6.448 62.892 -11.282 1.00 31.66 117 GLY B C 1
ATOM 1840 O O . GLY B 1 118 ? 6.901 62.961 -12.427 1.00 31.46 117 GLY B O 1
ATOM 1841 N N . ALA B 1 119 ? 5.160 62.604 -11.064 1.00 32.17 118 ALA B N 1
ATOM 1842 C CA . ALA B 1 119 ? 4.262 62.391 -12.203 1.00 32.47 118 ALA B CA 1
ATOM 1843 C C . ALA B 1 119 ? 3.536 63.702 -12.564 1.00 33.02 118 ALA B C 1
ATOM 1844 O O . ALA B 1 119 ? 3.927 64.418 -13.499 1.00 32.78 118 ALA B O 1
#

Foldseek 3Di:
DLQVVLVVLVQCLLADPDLVVNLVSLVVAADQQAWEEEPVIFGGSVGVSVNVVVCVVQPQKGWAWDDDWDDDDQKIKTKTFIAHNVGDGDWIKIKIWGADPVNHTRYIYMYTGD/DLLQVLVVLVQCLLADPDLVVSLVSLVVAADQQAWEDEPVIFGGSVGVSVNVVVCVVQPQKGWAWDDDWDDDDQKIKTKTFIAHNVGDGQWIKIKIFGADPVRHTRYMYMYTGGD

InterPro domains:
  IPR032710 NTF2-like domain superfamily [SSF54427] (1-116)
  IPR037401 SnoaL-like domain [PF12680] (9-108)

Secondary structure (DSSP, 8-state):
-HHHHHHHHHHHHHH-S-HHHHHHHHHHHEEEEEEEE----EEHHHHHH--HHHHHHSTT-EEEEEEEEEEETTEEEEEEEEE-TTS-EEEEEEEEEEE-TTSSEEEEEEEEE-/-HHHHHHHHHHHHHH---HHHHHHHHHHHEEEEEEEE----EEHHHHHH--HHHHHHSTT-EEEEEEEEEEETTEEEEEEEEE-TTS-EEEEEEEEEEE-TTSSEEEEEEEEE--

B-factor: mean 27.61, std 4.06, range [7.61, 62.52]

Nearest PDB structures (foldseek):
  3dxo-assembly1_A  TM=1.009E+00  e=9.530E-24  Agrobacterium fabrum str. C58
  6x1i-assembly1_B  TM=9.799E-01  e=2.492E-21  Agrobacterium fabrum str. C58
  4kvh-assembly1_A-2  TM=8.439E-01  e=2.205E-07  Halomicrobium mukohataei DSM 12286
  3ov4-assembly1_B  TM=7.737E-01  e=6.374E-06  Comamonas testosteroni
  3g0k-assembly1_A-2  TM=7.241E-01  e=5.329E-03  Novosphingobium aromaticivorans DSM 12444

Radius of gyration: 18.86 Å; Cα contacts (8 Å, |Δi|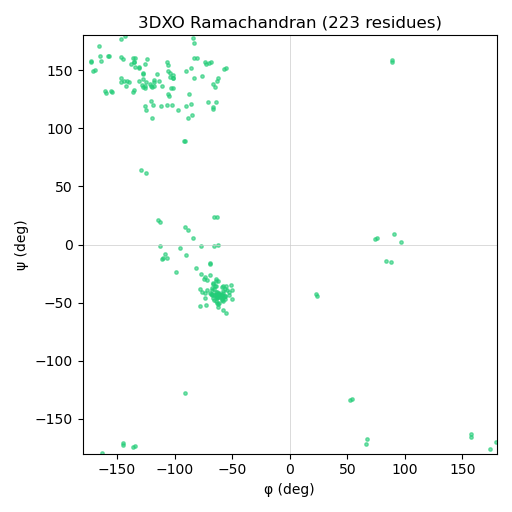>4): 433; chains: 2; bounding box: 49×56×37 Å

Solvent-accessible surface area: 12548 Å² total

Sequence (229 aa):
TQHLTIAQTYLAAWNEEDNERRRHLVGQAWAENTRYVDPLQGEGQQGIAAIEAARQKFPGYRFVLAGTPDGHGNFTRFSWRLISPDGDDVAGGTDVVSLNTEGRIDNVVGFLDGTQHLTIAQTYLAAWNEEDNNERRRHHLVGQAWAENTRYVDPLQGEGQQGIAAIEAARQKFPGYRFVLAGTPDGHGNFTRFSWRLISPDGDDVAGGTDVVSLNTEGRIDNVVGFLDGA

Organism: Agrobacterium fabrum (strain C58 / ATCC 33970) (NCBI:txid176299)

CATH classification: 3.10.450.50